Protein AF-A0A8H8N2T1-F1 (afdb_monomer_lite)

Radius of gyration: 21.22 Å; chains: 1; bounding box: 51×56×61 Å

Secondary structure (DSSP, 8-state):
---EEEEEEEEEEEEEEP-GGG--SSSEEEEEEEEEEETTS-EEEEEE--TTHHHHHHH-----TT-SSEEEEEEEEE--SSS---S-EEEEEEEESSGGGHHHHHHHHHHT-STTS-----STTS-HHHHHHHHTT--TT-EEEESS-B---SSS-----B--S--S-----SSSS---------

pLDDT: mean 72.85, std 22.12, range [26.31, 95.06]

Structure (mmCIF, N/CA/C/O backbone):
data_AF-A0A8H8N2T1-F1
#
_entry.id   AF-A0A8H8N2T1-F1
#
loop_
_atom_site.group_PDB
_atom_site.id
_atom_site.type_symbol
_atom_site.label_atom_id
_atom_site.label_alt_id
_atom_site.label_comp_id
_atom_site.label_asym_id
_atom_site.label_entity_id
_atom_site.label_seq_id
_atom_site.pdbx_PDB_ins_code
_atom_site.Cartn_x
_atom_site.Cartn_y
_atom_site.Cartn_z
_atom_site.occupancy
_atom_site.B_iso_or_equiv
_atom_site.auth_seq_id
_atom_site.auth_comp_id
_atom_site.auth_asym_id
_atom_site.auth_atom_id
_atom_site.pdbx_PDB_model_num
ATOM 1 N N . MET A 1 1 ? -28.217 -9.624 11.161 1.00 46.12 1 MET A N 1
ATOM 2 C CA . MET A 1 1 ? -26.771 -9.725 10.877 1.00 46.12 1 MET A CA 1
ATOM 3 C C . MET A 1 1 ? -26.239 -8.312 10.942 1.00 46.12 1 MET A C 1
ATOM 5 O O . MET A 1 1 ? -26.515 -7.543 10.029 1.00 46.12 1 MET A O 1
ATOM 9 N N . ASP A 1 2 ? -25.583 -7.947 12.038 1.00 61.84 2 ASP A N 1
ATOM 10 C CA . ASP A 1 2 ? -25.127 -6.572 12.244 1.00 61.84 2 ASP A CA 1
ATOM 11 C C . ASP A 1 2 ? -23.800 -6.375 11.512 1.00 61.84 2 ASP A C 1
ATOM 13 O O . ASP A 1 2 ? -22.738 -6.800 11.963 1.00 61.84 2 ASP A O 1
ATOM 17 N N . VAL A 1 3 ? -23.882 -5.796 10.316 1.00 77.62 3 VAL A N 1
ATOM 18 C CA . VAL A 1 3 ? -22.712 -5.424 9.520 1.00 77.62 3 VAL A CA 1
ATOM 19 C C . VAL A 1 3 ? -22.176 -4.108 10.070 1.00 77.62 3 VAL A C 1
ATOM 21 O O . VAL A 1 3 ? -22.909 -3.122 10.157 1.00 77.62 3 VAL A O 1
ATOM 24 N N . LEU A 1 4 ? -20.892 -4.072 10.426 1.00 83.25 4 LEU A N 1
ATOM 25 C CA . LEU A 1 4 ? -20.254 -2.822 10.818 1.00 83.25 4 LEU A CA 1
ATOM 26 C C . LEU A 1 4 ? -20.015 -1.991 9.555 1.00 83.25 4 LEU A C 1
ATOM 28 O O . LEU A 1 4 ? -19.164 -2.339 8.739 1.00 83.25 4 LEU A O 1
ATOM 32 N N . GLN A 1 5 ? -20.758 -0.897 9.406 1.00 88.81 5 GLN A N 1
ATOM 33 C CA . GLN A 1 5 ? -20.586 0.039 8.297 1.00 88.81 5 GLN A CA 1
ATOM 34 C C . GLN A 1 5 ? -19.800 1.256 8.762 1.00 88.81 5 GLN A C 1
ATOM 36 O O . GLN A 1 5 ? -20.189 1.922 9.724 1.00 88.81 5 GLN A O 1
ATOM 41 N N . LEU A 1 6 ? -18.713 1.569 8.064 1.00 91.06 6 LEU A N 1
ATOM 42 C CA . LEU A 1 6 ? -17.860 2.711 8.362 1.00 91.06 6 LEU A CA 1
ATOM 43 C C . LEU A 1 6 ? -17.786 3.651 7.164 1.00 91.06 6 LEU A C 1
ATOM 45 O O . LEU A 1 6 ? -17.352 3.264 6.081 1.00 91.06 6 LEU A O 1
ATOM 49 N N . ARG A 1 7 ? -18.152 4.914 7.365 1.00 93.44 7 ARG A N 1
ATOM 50 C CA . ARG A 1 7 ? -17.968 5.959 6.361 1.00 93.44 7 ARG A CA 1
ATOM 51 C C . ARG A 1 7 ? -16.527 6.448 6.371 1.00 93.44 7 ARG A C 1
ATOM 53 O O . ARG A 1 7 ? -16.046 6.925 7.397 1.00 93.44 7 ARG A O 1
ATOM 60 N N . ILE A 1 8 ? -15.855 6.375 5.229 1.00 92.44 8 ILE A N 1
ATOM 61 C CA . ILE A 1 8 ? -14.445 6.744 5.089 1.00 92.44 8 ILE A CA 1
ATOM 62 C C . ILE A 1 8 ? -14.291 8.266 5.176 1.00 92.44 8 ILE A C 1
ATOM 64 O O . ILE A 1 8 ? -14.689 8.986 4.263 1.00 92.44 8 ILE A O 1
ATOM 68 N N . THR A 1 9 ? -13.654 8.756 6.238 1.00 92.19 9 THR A N 1
ATOM 69 C CA . THR A 1 9 ? -13.279 10.174 6.377 1.00 92.19 9 THR A CA 1
ATOM 70 C C . THR A 1 9 ? -11.813 10.388 6.027 1.00 92.19 9 THR A C 1
ATOM 72 O O . THR A 1 9 ? -11.469 11.346 5.339 1.00 92.19 9 THR A O 1
ATOM 75 N N . ASN A 1 10 ? -10.939 9.502 6.504 1.00 92.69 10 ASN A N 1
ATOM 76 C CA . ASN A 1 10 ? -9.507 9.577 6.248 1.00 92.69 10 ASN A CA 1
ATOM 77 C C . ASN A 1 10 ? -8.904 8.171 6.184 1.00 92.69 10 ASN A C 1
ATOM 79 O O . ASN A 1 10 ? -9.337 7.275 6.909 1.00 92.69 10 ASN A O 1
ATOM 83 N N . ILE A 1 11 ? -7.891 7.990 5.343 1.00 92.19 11 ILE A N 1
ATOM 84 C CA . ILE A 1 11 ? -7.118 6.753 5.250 1.00 92.19 11 ILE A CA 1
ATOM 85 C C . ILE A 1 11 ? -5.651 7.116 5.391 1.00 92.19 11 ILE A C 1
ATOM 87 O O . ILE A 1 11 ? -5.145 7.984 4.682 1.00 92.19 11 ILE A O 1
ATOM 91 N N . ASP A 1 12 ? -4.955 6.407 6.265 1.00 92.50 12 ASP A N 1
ATOM 92 C CA . ASP A 1 12 ? -3.506 6.456 6.315 1.00 92.50 12 ASP A CA 1
ATOM 93 C C . ASP A 1 12 ? -2.914 5.045 6.372 1.00 92.50 12 ASP A C 1
ATOM 95 O O . ASP A 1 12 ? -3.615 4.030 6.409 1.00 92.50 12 ASP A O 1
ATOM 99 N N . TRP A 1 13 ? -1.590 4.972 6.329 1.00 90.50 13 TRP A N 1
ATOM 100 C CA . TRP A 1 13 ? -0.874 3.728 6.546 1.00 90.50 13 TRP A CA 1
ATOM 101 C C . TRP A 1 13 ? 0.288 3.972 7.498 1.00 90.50 13 TRP A C 1
ATOM 103 O O . TRP A 1 13 ? 0.887 5.048 7.526 1.00 90.50 13 TRP A O 1
ATOM 113 N N . SER A 1 14 ? 0.623 2.955 8.285 1.00 89.62 14 SER A N 1
ATOM 114 C CA . SER A 1 14 ? 1.772 2.998 9.184 1.00 89.62 14 SER A CA 1
ATOM 115 C C . SER A 1 14 ? 2.519 1.672 9.168 1.00 89.62 14 SER A C 1
ATOM 117 O O . SER A 1 14 ? 1.932 0.608 8.976 1.00 89.62 14 SER A O 1
ATOM 119 N N . LEU A 1 15 ? 3.839 1.733 9.344 1.00 85.50 15 LEU A N 1
ATOM 120 C CA . LEU A 1 15 ? 4.685 0.546 9.390 1.00 85.50 15 LEU A CA 1
ATOM 121 C C . LEU A 1 15 ? 4.789 0.037 10.835 1.00 85.50 15 LEU A C 1
ATOM 123 O O . LEU A 1 15 ? 5.601 0.536 11.622 1.00 85.50 15 LEU A O 1
ATOM 127 N N . VAL A 1 16 ? 3.983 -0.966 11.178 1.00 85.94 16 VAL A N 1
ATOM 128 C CA . VAL A 1 16 ? 3.860 -1.519 12.539 1.00 85.94 16 VAL A CA 1
ATOM 129 C C . VAL A 1 16 ? 4.626 -2.841 12.645 1.00 85.94 16 VAL A C 1
ATOM 131 O O . VAL A 1 16 ? 4.924 -3.478 11.635 1.00 85.94 16 VAL A O 1
ATOM 134 N N . ARG A 1 17 ? 5.004 -3.250 13.862 1.00 81.81 17 ARG A N 1
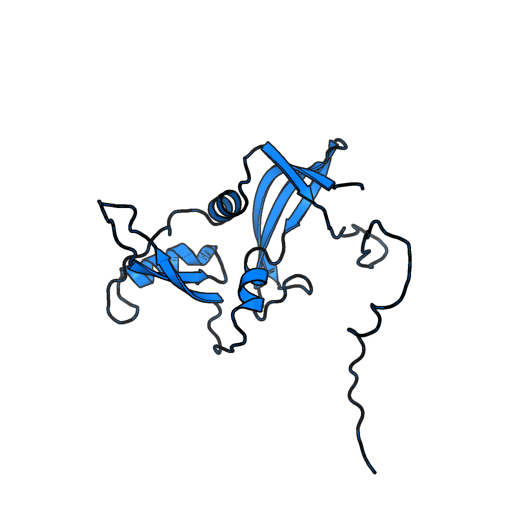ATOM 135 C CA . ARG A 1 17 ? 5.550 -4.592 14.108 1.00 81.81 17 ARG A CA 1
ATOM 136 C C . ARG A 1 17 ? 4.492 -5.640 13.754 1.00 81.81 17 ARG A C 1
ATOM 138 O O . ARG A 1 17 ? 3.336 -5.469 14.125 1.00 81.81 17 ARG A O 1
ATOM 145 N N . ALA A 1 18 ? 4.900 -6.705 13.071 1.00 76.62 18 ALA A N 1
ATOM 146 C CA . ALA A 1 18 ? 3.984 -7.777 12.699 1.00 76.62 18 ALA A CA 1
ATOM 147 C C . ALA A 1 18 ? 3.359 -8.418 13.945 1.00 76.62 18 ALA A C 1
ATOM 149 O O . ALA A 1 18 ? 4.079 -8.894 14.829 1.00 76.62 18 ALA A O 1
ATOM 150 N N . GLY A 1 19 ? 2.029 -8.391 14.015 1.00 74.56 19 GLY A N 1
ATOM 151 C CA . GLY A 1 19 ? 1.255 -9.048 15.062 1.00 74.56 19 GLY A CA 1
ATOM 152 C C . GLY A 1 19 ? 0.783 -10.448 14.653 1.00 74.56 19 GLY A C 1
ATOM 153 O O . GLY A 1 19 ? 1.001 -10.874 13.515 1.00 74.56 19 GLY A O 1
ATOM 154 N N . PRO A 1 20 ? 0.064 -11.155 15.545 1.00 75.19 20 PRO A N 1
ATOM 155 C CA . PRO A 1 20 ? -0.555 -12.449 15.231 1.00 75.19 20 PRO A CA 1
ATOM 156 C C . PRO A 1 20 ? -1.480 -12.381 14.007 1.00 75.19 20 PRO A C 1
ATOM 158 O O . PRO A 1 20 ? -1.563 -13.321 13.222 1.00 75.19 20 PRO A O 1
ATOM 161 N N . LEU A 1 21 ? -2.124 -11.227 13.809 1.00 74.44 21 LEU A N 1
ATOM 162 C CA . LEU A 1 21 ? -3.004 -10.967 12.678 1.00 74.44 21 LEU A CA 1
ATOM 163 C C . LEU A 1 21 ? -2.261 -10.774 11.354 1.00 74.44 21 LEU A C 1
ATOM 165 O O . LEU A 1 21 ? -2.923 -10.776 10.332 1.00 74.44 21 LEU A O 1
ATOM 169 N N . ASP A 1 22 ? -0.935 -10.614 11.303 1.00 67.56 22 ASP A N 1
ATOM 170 C CA . ASP A 1 22 ? -0.240 -10.187 10.075 1.00 67.56 22 ASP A CA 1
ATOM 171 C C . ASP A 1 22 ? 0.339 -11.325 9.217 1.00 67.56 22 ASP A C 1
ATOM 173 O O . ASP A 1 22 ? 0.842 -11.047 8.124 1.00 67.56 22 ASP A O 1
ATOM 177 N N . ASN A 1 23 ? 0.242 -12.582 9.682 1.00 66.25 23 ASN A N 1
ATOM 178 C CA . ASN A 1 23 ? 0.724 -13.825 9.043 1.00 66.25 23 ASN A CA 1
ATOM 179 C C . ASN A 1 23 ? 1.928 -13.620 8.098 1.00 66.25 23 ASN A C 1
ATOM 181 O O . ASN A 1 23 ? 1.882 -13.891 6.896 1.00 66.25 23 ASN A O 1
ATOM 185 N N . THR A 1 24 ? 3.001 -13.045 8.636 1.00 64.88 24 THR A N 1
ATOM 186 C CA . THR A 1 24 ? 4.165 -12.588 7.875 1.00 64.88 24 THR A CA 1
ATOM 187 C C . THR A 1 24 ? 5.439 -12.922 8.633 1.00 64.88 24 THR A C 1
ATOM 189 O O . THR A 1 24 ? 5.503 -12.776 9.848 1.00 64.88 24 THR A O 1
ATOM 192 N N . ARG A 1 25 ? 6.483 -13.330 7.905 1.00 67.25 25 ARG A N 1
ATOM 193 C CA . ARG A 1 25 ? 7.825 -13.568 8.471 1.00 67.25 25 ARG A CA 1
ATOM 194 C C . ARG A 1 25 ? 8.629 -12.275 8.668 1.00 67.25 25 ARG A C 1
ATOM 196 O O . ARG A 1 25 ? 9.700 -12.292 9.259 1.00 67.25 25 ARG A O 1
ATOM 203 N N . PHE A 1 26 ? 8.126 -11.154 8.150 1.00 70.50 26 PHE A N 1
ATOM 204 C CA . PHE A 1 26 ? 8.757 -9.841 8.277 1.00 70.50 26 PHE A CA 1
ATOM 205 C C . PHE A 1 26 ? 8.515 -9.237 9.661 1.00 70.50 26 PHE A C 1
ATOM 207 O O . PHE A 1 26 ? 7.389 -9.247 10.146 1.00 70.50 26 PHE A O 1
ATOM 214 N N . ALA A 1 27 ? 9.549 -8.628 10.250 1.00 72.19 27 ALA A N 1
ATOM 215 C CA . ALA A 1 27 ? 9.457 -7.980 11.560 1.00 72.19 27 ALA A CA 1
ATOM 216 C C . ALA A 1 27 ? 8.481 -6.789 11.583 1.00 72.19 27 ALA A C 1
ATOM 218 O O . ALA A 1 27 ? 7.902 -6.483 12.625 1.00 72.19 27 ALA A O 1
ATOM 219 N N . ARG A 1 28 ? 8.296 -6.115 10.441 1.00 77.12 28 ARG A N 1
ATOM 220 C CA . ARG A 1 28 ? 7.357 -5.003 10.272 1.00 77.12 28 ARG A CA 1
ATOM 221 C C . ARG A 1 28 ? 6.497 -5.203 9.028 1.00 77.12 28 ARG A C 1
ATOM 223 O O . ARG A 1 28 ? 6.944 -5.805 8.049 1.00 77.12 28 ARG A O 1
ATOM 230 N N . CYS A 1 29 ? 5.279 -4.684 9.065 1.00 79.50 29 CYS A N 1
ATOM 231 C CA . CYS A 1 29 ? 4.336 -4.719 7.955 1.00 79.50 29 CYS A CA 1
ATOM 232 C C . CYS A 1 29 ? 3.522 -3.421 7.879 1.00 79.50 29 CYS A C 1
ATOM 234 O O . CYS A 1 29 ? 3.239 -2.806 8.913 1.00 79.50 29 CYS A O 1
ATOM 236 N N . PRO A 1 30 ? 3.174 -2.973 6.662 1.00 86.06 30 PRO A N 1
ATOM 237 C CA . PRO A 1 30 ? 2.298 -1.830 6.493 1.00 86.06 30 PRO A CA 1
ATOM 238 C C . PRO A 1 30 ? 0.883 -2.227 6.916 1.00 86.06 30 PRO A C 1
ATOM 240 O O . PRO A 1 30 ? 0.341 -3.222 6.435 1.00 86.06 30 PRO A O 1
ATOM 243 N N . VAL A 1 31 ? 0.303 -1.448 7.821 1.00 87.44 31 VAL A N 1
ATOM 244 C CA . VAL A 1 31 ? -1.090 -1.567 8.256 1.00 87.44 31 VAL A CA 1
ATOM 245 C C . VAL A 1 31 ? -1.822 -0.332 7.763 1.00 87.44 31 VAL A C 1
ATOM 247 O O . VAL A 1 31 ? -1.375 0.792 8.013 1.00 87.44 31 VAL A O 1
ATOM 250 N N . ILE A 1 32 ? -2.928 -0.545 7.053 1.00 90.75 32 ILE A N 1
ATOM 251 C CA . ILE A 1 32 ? -3.801 0.536 6.590 1.00 90.75 32 ILE A CA 1
ATOM 252 C C . ILE A 1 32 ? -4.773 0.854 7.717 1.00 90.75 32 ILE A C 1
ATOM 254 O O . ILE A 1 32 ? -5.369 -0.060 8.292 1.00 90.75 32 ILE A O 1
ATOM 258 N N . ARG A 1 33 ? -4.922 2.133 8.053 1.00 91.25 33 ARG A N 1
ATOM 259 C CA . ARG A 1 33 ? -5.887 2.587 9.050 1.00 91.25 33 ARG A CA 1
ATOM 260 C C . ARG A 1 33 ? -6.929 3.447 8.362 1.00 91.25 33 ARG A C 1
ATOM 262 O O . ARG A 1 33 ? -6.599 4.385 7.639 1.00 91.25 33 ARG A O 1
ATOM 269 N N . VAL A 1 34 ? -8.185 3.093 8.580 1.00 92.31 34 VAL A N 1
ATOM 270 C CA . VAL A 1 34 ? -9.339 3.809 8.048 1.00 92.31 34 VAL A CA 1
ATOM 271 C C . VAL A 1 34 ? -10.045 4.467 9.218 1.00 92.31 34 VAL A C 1
ATOM 273 O O . VAL A 1 34 ? -10.452 3.798 10.168 1.00 92.31 34 VAL A O 1
ATOM 276 N N . PHE A 1 35 ? -10.173 5.784 9.148 1.00 92.38 35 PHE A N 1
ATOM 277 C CA . PHE A 1 35 ? -10.863 6.598 10.134 1.00 92.38 35 PHE A CA 1
ATOM 278 C C . PHE A 1 35 ? -12.201 7.027 9.569 1.00 92.38 35 PHE A C 1
ATOM 280 O O . PHE A 1 35 ? -12.291 7.467 8.416 1.00 92.38 35 PHE A O 1
ATOM 287 N N . GLY A 1 36 ? -13.231 6.933 10.396 1.00 93.00 36 GLY A N 1
ATOM 288 C CA . GLY A 1 36 ? -14.582 7.167 9.934 1.00 93.00 36 GLY A CA 1
ATOM 289 C C . GLY A 1 36 ? -15.604 7.302 11.040 1.00 93.00 36 GLY A C 1
ATOM 290 O O . GLY A 1 36 ? -15.286 7.191 12.225 1.00 93.00 36 GLY A O 1
ATOM 291 N N . ALA A 1 37 ? -16.837 7.546 10.615 1.00 91.12 37 ALA A N 1
ATOM 292 C CA . ALA A 1 37 ? -18.015 7.427 11.459 1.00 91.12 37 ALA A CA 1
ATOM 293 C C . ALA A 1 37 ? -18.731 6.115 11.130 1.00 91.12 37 ALA A C 1
ATOM 295 O O . ALA A 1 37 ? -18.880 5.760 9.959 1.00 91.12 37 ALA A O 1
ATOM 296 N N . THR A 1 38 ? -19.162 5.409 12.163 1.00 90.44 38 THR A N 1
ATOM 297 C CA . THR A 1 38 ? -20.012 4.224 12.046 1.00 90.44 38 THR A CA 1
ATOM 298 C C . THR A 1 38 ? -21.418 4.648 11.609 1.00 90.44 38 THR A C 1
ATOM 300 O O . THR A 1 38 ? -21.778 5.820 11.746 1.00 90.44 38 THR A O 1
ATOM 303 N N . SER A 1 39 ? -22.245 3.727 11.113 1.00 86.12 39 SER A N 1
ATOM 304 C CA . SER A 1 39 ? -23.671 3.986 10.837 1.00 86.12 39 SER A CA 1
ATOM 305 C C . SER A 1 39 ? -24.438 4.545 12.047 1.00 86.12 39 SER A C 1
ATOM 307 O O . SER A 1 39 ? -25.380 5.312 11.871 1.00 86.12 39 SER A O 1
ATOM 309 N N . THR A 1 40 ? -23.994 4.236 13.269 1.00 85.56 40 THR A N 1
ATOM 310 C CA . THR A 1 40 ? -24.523 4.775 14.536 1.00 85.56 40 THR A CA 1
ATOM 311 C C . THR A 1 40 ? -24.081 6.211 14.840 1.00 85.56 40 THR A C 1
ATOM 313 O O . THR A 1 40 ? -24.597 6.827 15.767 1.00 85.56 40 THR A O 1
ATOM 316 N N . GLY A 1 41 ? -23.142 6.768 14.070 1.00 84.31 41 GLY A N 1
ATOM 317 C CA . GLY A 1 41 ? -22.560 8.098 14.283 1.00 84.31 41 GLY A CA 1
ATOM 318 C C . GLY A 1 41 ? -21.273 8.103 15.115 1.00 84.31 41 GLY A C 1
ATOM 319 O O . GLY A 1 41 ? -20.613 9.140 15.208 1.00 84.31 41 GLY A O 1
ATOM 320 N N . ASP A 1 42 ? -20.865 6.959 15.667 1.00 88.00 42 ASP A N 1
ATOM 321 C CA . ASP A 1 42 ? -19.668 6.860 16.503 1.00 88.00 42 ASP A CA 1
ATOM 322 C C . ASP A 1 42 ? -18.382 6.927 15.680 1.00 88.00 42 ASP A C 1
ATOM 324 O O . ASP A 1 42 ? -18.243 6.262 14.649 1.00 88.00 42 ASP A O 1
ATOM 328 N N . LYS A 1 43 ? -17.396 7.692 16.158 1.00 88.56 43 LYS A N 1
ATOM 329 C CA . LYS A 1 43 ? -16.070 7.735 15.530 1.00 88.56 43 LYS A CA 1
ATOM 330 C C . LYS A 1 43 ? -15.343 6.418 15.775 1.00 88.56 43 LYS A C 1
ATOM 332 O O . LYS A 1 43 ? -15.152 6.018 16.920 1.00 88.56 43 LYS A O 1
ATOM 337 N N . ALA A 1 44 ? -14.860 5.800 14.707 1.00 88.56 44 ALA A N 1
ATOM 338 C CA . ALA A 1 44 ? -14.117 4.552 14.766 1.00 88.56 44 ALA A CA 1
ATOM 339 C C . ALA A 1 44 ? -12.840 4.618 13.917 1.00 88.56 44 ALA A C 1
ATOM 341 O O . ALA A 1 44 ? -12.747 5.338 12.918 1.00 88.56 44 ALA A O 1
ATOM 342 N N . CYS A 1 45 ? -11.838 3.851 14.344 1.00 89.06 45 CYS A N 1
ATOM 343 C CA . CYS A 1 45 ? -10.603 3.616 13.610 1.00 89.06 45 CYS A CA 1
ATOM 344 C C . CYS A 1 45 ? -10.460 2.113 13.383 1.00 89.06 45 CYS A C 1
ATOM 346 O O . CYS A 1 45 ? -10.410 1.339 14.342 1.00 89.06 45 CYS A O 1
ATOM 348 N N . VAL A 1 46 ? -10.381 1.706 12.119 1.00 89.69 46 VAL A N 1
ATOM 349 C CA . VAL A 1 46 ? -10.231 0.303 11.734 1.00 89.69 46 VAL A CA 1
ATOM 350 C C . VAL A 1 46 ? -8.831 0.080 11.194 1.00 89.69 46 VAL A C 1
ATOM 352 O O . VAL A 1 46 ? -8.388 0.758 10.270 1.00 89.69 46 VAL A O 1
ATOM 355 N N . HIS A 1 47 ? -8.133 -0.898 11.766 1.00 88.94 47 HIS A N 1
ATOM 356 C CA . HIS A 1 47 ? -6.835 -1.347 11.278 1.00 88.94 47 HIS A CA 1
ATOM 357 C C . HIS A 1 47 ? -7.024 -2.555 10.366 1.00 88.94 47 HIS A C 1
ATOM 359 O O . HIS A 1 47 ? -7.420 -3.630 10.821 1.00 88.94 47 HIS A O 1
ATOM 365 N N . ILE A 1 48 ? -6.705 -2.385 9.088 1.00 86.50 48 ILE A N 1
ATOM 366 C CA . ILE A 1 48 ? -6.773 -3.445 8.092 1.00 86.50 48 ILE A CA 1
ATOM 367 C C . ILE A 1 48 ? -5.392 -4.094 7.990 1.00 86.50 48 ILE A C 1
ATOM 369 O O . ILE A 1 48 ? -4.417 -3.496 7.523 1.00 86.50 48 ILE A O 1
ATOM 373 N N . HIS A 1 49 ? -5.327 -5.332 8.469 1.00 82.31 49 HIS A N 1
ATOM 374 C CA . HIS A 1 49 ? -4.146 -6.188 8.439 1.00 82.31 49 HIS A CA 1
ATOM 375 C C . HIS A 1 49 ? -4.165 -7.101 7.205 1.00 82.31 49 HIS A C 1
ATOM 377 O O . HIS A 1 49 ? -5.212 -7.348 6.612 1.00 82.31 49 HIS A O 1
ATOM 383 N N . GLN A 1 50 ? -2.999 -7.627 6.823 1.00 68.25 50 GLN A N 1
ATOM 384 C CA . GLN A 1 50 ? -2.831 -8.588 5.718 1.00 68.25 50 GLN A CA 1
ATOM 385 C C . GLN A 1 50 ? -3.338 -8.168 4.326 1.00 68.25 50 GLN A C 1
ATOM 387 O O . GLN A 1 50 ? -3.404 -9.038 3.454 1.00 68.25 50 GLN A O 1
ATOM 392 N N . THR A 1 51 ? -3.636 -6.889 4.074 1.00 60.94 51 THR A N 1
ATOM 393 C CA . THR A 1 51 ? -4.176 -6.401 2.783 1.00 60.94 51 THR A CA 1
ATOM 394 C C . THR A 1 51 ? -3.404 -6.917 1.570 1.00 60.94 51 THR A C 1
ATOM 396 O O . THR A 1 51 ? -3.997 -7.232 0.547 1.00 60.94 51 THR A O 1
ATOM 399 N N . LEU A 1 52 ? -2.091 -7.107 1.719 1.00 54.06 52 LEU A N 1
ATOM 400 C CA . LEU A 1 52 ? -1.221 -7.695 0.703 1.00 54.06 52 LEU A CA 1
ATOM 401 C C . LEU A 1 52 ? -0.784 -9.141 1.012 1.00 54.06 52 LEU A C 1
ATOM 403 O O . LEU A 1 52 ? -0.478 -9.915 0.108 1.00 54.06 52 LEU A O 1
ATOM 407 N N . ASN A 1 53 ? -0.729 -9.528 2.290 1.00 50.09 53 ASN A N 1
ATOM 408 C CA . ASN A 1 53 ? -0.102 -10.783 2.721 1.00 50.09 53 ASN A CA 1
ATOM 409 C C . ASN A 1 53 ? -0.973 -12.012 2.462 1.00 50.09 53 ASN A C 1
ATOM 411 O O . ASN A 1 53 ? -0.420 -13.080 2.203 1.00 50.09 53 ASN A O 1
ATOM 415 N N . ARG A 1 54 ? -2.308 -11.887 2.500 1.00 44.78 54 ARG A N 1
ATOM 416 C CA . ARG A 1 54 ? -3.209 -13.048 2.381 1.00 44.78 54 ARG A CA 1
ATOM 417 C C . ARG A 1 54 ? -3.145 -13.705 0.997 1.00 44.78 54 ARG A C 1
ATOM 419 O O . ARG A 1 54 ? -3.080 -14.927 0.913 1.00 44.78 54 ARG A O 1
ATOM 426 N N . ALA A 1 55 ? -3.061 -12.909 -0.072 1.00 42.88 55 ALA A N 1
ATOM 427 C CA . ALA A 1 55 ? -2.871 -13.411 -1.438 1.00 42.88 55 ALA A CA 1
ATOM 428 C C . ALA A 1 55 ? -1.476 -14.042 -1.650 1.00 42.88 55 ALA A C 1
ATOM 430 O O . ALA A 1 55 ? -1.316 -14.998 -2.405 1.00 42.88 55 ALA A O 1
ATOM 431 N N . ILE A 1 56 ? -0.462 -13.540 -0.940 1.00 50.12 56 ILE A N 1
ATOM 432 C CA . ILE A 1 56 ? 0.942 -13.956 -1.076 1.00 50.12 56 ILE A CA 1
ATOM 433 C C . ILE A 1 56 ? 1.240 -15.229 -0.269 1.00 50.12 56 ILE A C 1
ATOM 435 O O . ILE A 1 56 ? 1.967 -16.097 -0.749 1.00 50.12 56 ILE A O 1
ATOM 439 N N . ALA A 1 57 ? 0.658 -15.376 0.927 1.00 47.31 57 ALA A N 1
ATOM 440 C CA . ALA A 1 57 ? 0.856 -16.534 1.804 1.00 47.31 57 ALA A CA 1
ATOM 441 C C . ALA A 1 57 ? 0.393 -17.849 1.155 1.00 47.31 57 ALA A C 1
ATOM 443 O O . ALA A 1 57 ? 1.016 -18.890 1.355 1.00 47.31 57 ALA A O 1
ATOM 444 N N . ILE A 1 58 ? -0.656 -17.786 0.329 1.00 49.22 58 ILE A N 1
ATOM 445 C CA . ILE A 1 58 ? -1.140 -18.922 -0.466 1.00 49.22 58 ILE A CA 1
ATOM 446 C C . ILE A 1 58 ? -0.168 -19.234 -1.618 1.00 49.22 58 ILE A C 1
ATOM 448 O O . ILE A 1 58 ? 0.051 -20.397 -1.949 1.00 49.22 58 ILE A O 1
ATOM 452 N N . SER A 1 59 ? 0.460 -18.210 -2.204 1.00 42.81 59 SER A N 1
ATOM 453 C CA . SER A 1 59 ? 1.260 -18.338 -3.427 1.00 42.81 59 SER A CA 1
ATOM 454 C C . SER A 1 59 ? 2.719 -18.771 -3.214 1.00 42.81 59 SER A C 1
ATOM 456 O O . SER A 1 59 ? 3.334 -19.259 -4.161 1.00 42.81 59 SER A O 1
ATOM 458 N N . LEU A 1 60 ? 3.320 -18.562 -2.038 1.00 55.72 60 LEU A N 1
ATOM 459 C CA . LEU A 1 60 ? 4.786 -18.554 -1.895 1.00 55.72 60 LEU A CA 1
ATOM 460 C C . LEU A 1 60 ? 5.302 -19.433 -0.748 1.00 55.72 60 LEU A C 1
ATOM 462 O O . LEU A 1 60 ? 5.968 -18.940 0.153 1.00 55.72 60 LEU A O 1
ATOM 466 N N . LYS A 1 61 ? 5.098 -20.755 -0.789 1.00 52.16 61 LYS A N 1
ATOM 467 C CA . LYS A 1 61 ? 5.812 -21.715 0.091 1.00 52.16 61 LYS A CA 1
ATOM 468 C C . LYS A 1 61 ? 7.354 -21.694 -0.133 1.00 52.16 61 LYS A C 1
ATOM 470 O O . LYS A 1 61 ? 7.922 -22.688 -0.572 1.00 52.16 61 LYS A O 1
ATOM 475 N N . ARG A 1 62 ? 8.057 -20.574 0.108 1.00 51.12 62 ARG A N 1
ATOM 476 C CA . ARG A 1 62 ? 9.502 -20.372 -0.135 1.00 51.12 62 ARG A CA 1
ATOM 477 C C . ARG A 1 62 ? 10.185 -19.513 0.942 1.00 51.12 62 ARG A C 1
ATOM 479 O O . ARG A 1 62 ? 9.585 -18.594 1.487 1.00 51.12 62 ARG A O 1
ATOM 486 N N . ASN A 1 63 ? 11.476 -19.785 1.164 1.00 44.94 63 ASN A N 1
ATOM 487 C CA . ASN A 1 63 ? 12.423 -18.961 1.929 1.00 44.94 63 ASN A CA 1
ATOM 488 C C . ASN A 1 63 ? 13.395 -18.233 0.971 1.00 44.94 63 ASN A C 1
ATOM 490 O O . ASN A 1 63 ? 14.104 -18.921 0.236 1.00 44.94 63 ASN A O 1
ATOM 494 N N . PRO A 1 64 ? 13.504 -16.891 1.011 1.00 47.72 64 PRO A N 1
ATOM 495 C CA . PRO A 1 64 ? 14.624 -16.146 0.437 1.00 47.72 64 PRO A CA 1
ATOM 496 C C . PRO A 1 64 ? 15.361 -15.405 1.568 1.00 47.72 64 PRO A C 1
ATOM 498 O O . PRO A 1 64 ? 14.843 -14.439 2.121 1.00 47.72 64 PRO A O 1
ATOM 501 N N . LEU A 1 65 ? 16.528 -15.884 1.993 1.00 46.22 65 LEU A N 1
ATOM 502 C CA . LEU A 1 65 ? 17.208 -15.355 3.181 1.00 46.22 65 LEU A CA 1
ATOM 503 C C . LEU A 1 65 ? 17.524 -13.845 3.036 1.00 46.22 65 LEU A C 1
ATOM 505 O O . LEU A 1 65 ? 18.289 -13.440 2.167 1.00 46.22 65 LEU A O 1
ATOM 509 N N . GLU A 1 66 ? 16.926 -13.041 3.926 1.00 50.72 66 GLU A N 1
ATOM 510 C CA . GLU A 1 66 ? 17.284 -11.657 4.300 1.00 50.72 66 GLU A CA 1
ATOM 511 C C . GLU A 1 66 ? 16.973 -10.487 3.333 1.00 50.72 66 GLU A C 1
ATOM 513 O O . GLU A 1 66 ? 17.482 -9.382 3.535 1.00 50.72 66 GLU A O 1
ATOM 518 N N . SER A 1 67 ? 16.068 -10.600 2.349 1.00 53.06 67 SER A N 1
ATOM 519 C CA . SER A 1 67 ? 15.584 -9.383 1.660 1.00 53.06 67 SER A CA 1
ATOM 520 C C . SER A 1 67 ? 14.530 -8.645 2.497 1.00 53.06 67 SER A C 1
ATOM 522 O O . SER A 1 67 ? 13.330 -8.773 2.268 1.00 53.06 67 SER A O 1
ATOM 524 N N . LYS A 1 68 ? 14.962 -7.819 3.459 1.00 62.69 68 LYS A N 1
ATOM 525 C CA . LYS A 1 68 ? 14.066 -7.011 4.323 1.00 62.69 68 LYS A CA 1
ATOM 526 C C . LYS A 1 68 ? 13.159 -6.041 3.550 1.00 62.69 68 LYS A C 1
ATOM 528 O O . LYS A 1 68 ? 12.156 -5.588 4.091 1.00 62.69 68 LYS A O 1
ATOM 533 N N . PHE A 1 69 ? 13.508 -5.728 2.301 1.00 71.12 69 PHE A N 1
ATOM 534 C CA . PHE A 1 69 ? 12.869 -4.676 1.507 1.00 71.12 69 PHE A CA 1
ATOM 535 C C . PHE A 1 69 ? 11.908 -5.185 0.432 1.00 71.12 69 PHE A C 1
ATOM 537 O O . PHE A 1 69 ? 10.944 -4.491 0.116 1.00 71.12 69 PHE A O 1
ATOM 544 N N . VAL A 1 70 ? 12.134 -6.384 -0.112 1.00 77.12 70 VAL A N 1
ATOM 545 C CA . VAL A 1 70 ? 11.290 -6.982 -1.158 1.00 77.12 70 VAL A CA 1
ATOM 546 C C . VAL A 1 70 ? 10.528 -8.151 -0.548 1.00 77.12 70 VAL A C 1
ATOM 548 O O . VAL A 1 70 ? 11.128 -9.079 -0.013 1.00 77.12 70 VAL A O 1
ATOM 551 N N . ARG A 1 71 ? 9.198 -8.094 -0.619 1.00 75.38 71 ARG A N 1
ATOM 552 C CA . ARG A 1 71 ? 8.297 -9.132 -0.111 1.00 75.38 71 ARG A CA 1
ATOM 553 C C . ARG A 1 71 ? 8.153 -10.288 -1.093 1.00 75.38 71 ARG A C 1
ATOM 555 O O . ARG A 1 71 ? 8.160 -11.439 -0.673 1.00 75.38 71 ARG A O 1
ATOM 562 N N . ALA A 1 72 ? 7.990 -9.981 -2.378 1.00 75.56 72 ALA A N 1
ATOM 563 C CA . ALA A 1 72 ? 7.827 -10.979 -3.429 1.00 75.56 72 ALA A CA 1
ATOM 564 C C . ALA A 1 72 ? 8.109 -10.382 -4.812 1.00 75.56 72 ALA A C 1
ATOM 566 O O . ALA A 1 72 ? 7.992 -9.175 -5.014 1.00 75.56 72 ALA A O 1
ATOM 567 N N . VAL A 1 73 ? 8.417 -11.251 -5.772 1.00 83.88 73 VAL A N 1
ATOM 568 C CA . VAL A 1 73 ? 8.447 -10.923 -7.200 1.00 83.88 73 VAL A CA 1
ATOM 569 C C . VAL A 1 73 ? 7.573 -11.940 -7.919 1.00 83.88 73 VAL A C 1
ATOM 571 O O . VAL A 1 73 ? 7.774 -13.144 -7.757 1.00 83.88 73 VAL A O 1
ATOM 574 N N . ILE A 1 74 ? 6.582 -11.459 -8.668 1.00 85.06 74 ILE A N 1
ATOM 575 C CA . ILE A 1 74 ? 5.582 -12.294 -9.343 1.00 85.06 74 ILE A CA 1
ATOM 576 C C . ILE A 1 74 ? 5.616 -11.984 -10.838 1.00 85.06 74 ILE A C 1
ATOM 578 O O . ILE A 1 74 ? 5.595 -10.819 -11.229 1.00 85.06 74 ILE A O 1
ATOM 582 N N . LEU A 1 75 ? 5.651 -13.020 -11.675 1.00 89.56 75 LEU A N 1
ATOM 583 C CA . LEU A 1 75 ? 5.508 -12.873 -13.121 1.00 89.56 75 LEU A CA 1
ATOM 584 C C . LEU A 1 75 ? 4.027 -12.674 -13.466 1.00 89.56 75 LEU A C 1
ATOM 586 O O . LEU A 1 75 ? 3.190 -13.498 -13.098 1.00 89.56 75 LEU A O 1
ATOM 590 N N . VAL A 1 76 ? 3.706 -11.588 -14.162 1.00 90.19 76 VAL A N 1
ATOM 591 C CA . VAL A 1 76 ? 2.339 -11.228 -14.562 1.00 90.19 76 VAL A CA 1
ATOM 592 C C . VAL A 1 76 ? 2.298 -10.897 -16.052 1.00 90.19 76 VAL A C 1
ATOM 594 O O . VAL A 1 76 ? 3.284 -10.441 -16.618 1.00 90.19 76 VAL A O 1
ATOM 597 N N . LYS A 1 77 ? 1.160 -11.124 -16.706 1.00 93.94 77 LYS A N 1
ATOM 598 C CA . LYS A 1 77 ? 0.920 -10.653 -18.079 1.00 93.94 77 LYS A CA 1
ATOM 599 C C . LYS A 1 77 ? 0.274 -9.268 -18.036 1.00 93.94 77 LYS A C 1
ATOM 601 O O . LYS A 1 77 ? -0.607 -9.042 -17.210 1.00 93.94 77 LYS A O 1
ATOM 606 N N . GLY A 1 78 ? 0.688 -8.366 -18.918 1.00 92.50 78 GLY A N 1
ATOM 607 C CA . GLY A 1 78 ? 0.152 -7.006 -19.004 1.00 92.50 78 GLY A CA 1
ATOM 608 C C . GLY A 1 78 ? 0.240 -6.443 -20.419 1.00 92.50 78 GLY A C 1
ATOM 609 O O . GLY A 1 78 ? 0.840 -7.057 -21.300 1.00 92.50 78 GLY A O 1
ATOM 610 N N . VAL A 1 79 ? -0.367 -5.281 -20.637 1.00 93.50 79 VAL A N 1
ATOM 611 C CA . VAL A 1 79 ? -0.260 -4.511 -21.883 1.00 93.50 79 VAL A CA 1
ATOM 612 C C . VAL A 1 79 ? 0.307 -3.143 -21.523 1.00 93.50 79 VAL A C 1
ATOM 614 O O . VAL A 1 79 ? -0.097 -2.550 -20.523 1.00 93.50 79 VAL A O 1
ATOM 617 N N . HIS A 1 80 ? 1.267 -2.649 -22.303 1.00 91.00 80 HIS A N 1
ATOM 618 C CA . HIS A 1 80 ? 1.819 -1.316 -22.083 1.00 91.00 80 HIS A CA 1
ATOM 619 C C . HIS A 1 80 ? 0.739 -0.255 -22.311 1.00 91.00 80 HIS A C 1
ATOM 621 O O . HIS A 1 80 ? 0.098 -0.233 -23.356 1.00 91.00 80 HIS A O 1
ATOM 627 N N . PHE A 1 81 ? 0.565 0.641 -21.337 1.00 88.81 81 PHE A N 1
ATOM 628 C CA . PHE A 1 81 ? -0.411 1.728 -21.429 1.00 88.81 81 PHE A CA 1
ATOM 629 C C . PHE A 1 81 ? 0.010 2.821 -22.423 1.00 88.81 81 PHE A C 1
ATOM 631 O O . PHE A 1 81 ? -0.810 3.349 -23.166 1.00 88.81 81 PHE A O 1
ATOM 638 N N . TYR A 1 82 ? 1.298 3.172 -22.442 1.00 89.06 82 TYR A N 1
ATOM 639 C CA . TYR A 1 82 ? 1.819 4.196 -23.343 1.00 89.06 82 TYR A CA 1
ATOM 640 C C . TYR A 1 82 ? 2.123 3.597 -24.717 1.00 89.06 82 TYR A C 1
ATOM 642 O O . TYR A 1 82 ? 3.039 2.788 -24.835 1.00 89.06 82 TYR A O 1
ATOM 650 N N . GLY A 1 83 ? 1.390 4.037 -25.744 1.00 91.56 83 GLY A N 1
ATOM 651 C CA . GLY A 1 83 ? 1.502 3.553 -27.126 1.00 91.56 83 GLY A CA 1
ATOM 652 C C . GLY A 1 83 ? 0.490 2.451 -27.463 1.00 91.56 83 GLY A C 1
ATOM 653 O O . GLY A 1 83 ? -0.106 1.846 -26.576 1.00 91.56 83 GLY A O 1
ATOM 654 N N . PHE A 1 84 ? 0.287 2.181 -28.754 1.00 93.62 84 PHE A N 1
ATOM 655 C CA . PHE A 1 84 ? -0.652 1.151 -29.207 1.00 93.62 84 PHE A CA 1
ATOM 656 C C . PHE A 1 84 ? -0.002 -0.239 -29.187 1.00 93.62 84 PHE A C 1
ATOM 658 O O . PHE A 1 84 ? 0.928 -0.503 -29.946 1.00 93.62 84 PHE A O 1
ATOM 665 N N . HIS A 1 85 ? -0.513 -1.130 -28.335 1.00 93.19 85 HIS A N 1
ATOM 666 C CA . HIS A 1 85 ? -0.033 -2.504 -28.180 1.00 93.19 85 HIS A CA 1
ATOM 667 C C . HIS A 1 85 ? -1.227 -3.465 -28.168 1.00 93.19 85 HIS A C 1
ATOM 669 O O . HIS A 1 85 ? -2.106 -3.345 -27.319 1.00 93.19 85 HIS A O 1
ATOM 675 N N . SER A 1 86 ? -1.265 -4.424 -29.096 1.00 92.19 86 SER A N 1
ATOM 676 C CA . SER A 1 86 ? -2.354 -5.412 -29.210 1.00 92.19 86 SER A CA 1
ATOM 677 C C . SER A 1 86 ? -2.047 -6.752 -28.533 1.00 92.19 86 SER A C 1
ATOM 679 O O . SER A 1 86 ? -2.949 -7.559 -28.321 1.00 92.19 86 SER A O 1
ATOM 681 N N . SER A 1 87 ? -0.784 -7.000 -28.179 1.00 93.94 87 SER A N 1
ATOM 682 C CA . SER A 1 87 ? -0.321 -8.255 -27.584 1.00 93.94 87 SER A CA 1
ATOM 683 C C . SER A 1 87 ? 0.060 -8.096 -26.115 1.00 93.94 87 SER A C 1
ATOM 685 O O . SER A 1 87 ? 0.624 -7.079 -25.710 1.00 93.94 87 SER A O 1
ATOM 687 N N . TYR A 1 88 ? -0.166 -9.148 -25.328 1.00 95.06 88 TYR A N 1
ATOM 688 C CA . TYR A 1 88 ? 0.331 -9.226 -23.957 1.00 95.06 88 TYR A CA 1
ATOM 689 C C . TYR A 1 88 ? 1.852 -9.382 -23.924 1.00 95.06 88 TYR A C 1
ATOM 691 O O . TYR A 1 88 ? 2.417 -10.197 -24.652 1.00 95.06 88 TYR A O 1
ATOM 699 N N . ALA A 1 89 ? 2.494 -8.656 -23.014 1.00 93.31 89 ALA A N 1
ATOM 700 C CA . ALA A 1 89 ? 3.900 -8.815 -22.673 1.00 93.31 89 ALA A CA 1
ATOM 701 C C . ALA A 1 89 ? 4.044 -9.326 -21.224 1.00 93.31 89 ALA A C 1
ATOM 703 O O . ALA A 1 89 ? 3.159 -9.094 -20.390 1.00 93.31 89 ALA A O 1
ATOM 704 N N . PRO A 1 90 ? 5.130 -10.048 -20.899 1.00 93.44 90 PRO A N 1
ATOM 705 C CA . PRO A 1 90 ? 5.438 -10.428 -19.526 1.00 93.44 90 PRO A CA 1
ATOM 706 C C . PRO A 1 90 ? 5.989 -9.235 -18.728 1.00 93.44 90 PRO A C 1
ATOM 708 O O . PRO A 1 90 ? 6.895 -8.536 -19.173 1.00 93.44 90 PRO A O 1
ATOM 711 N N . PHE A 1 91 ? 5.484 -9.043 -17.511 1.00 93.00 91 PHE A N 1
ATOM 712 C CA . PHE A 1 91 ? 5.916 -8.036 -16.541 1.00 93.00 91 PHE A CA 1
ATOM 713 C C . PHE A 1 91 ? 6.270 -8.693 -15.205 1.00 93.00 91 PHE A C 1
ATOM 715 O O . PHE A 1 91 ? 5.748 -9.748 -14.846 1.00 93.00 91 PHE A O 1
ATOM 722 N N . LEU A 1 92 ? 7.132 -8.040 -14.428 1.00 90.12 92 LEU A N 1
ATOM 723 C CA . LEU A 1 92 ? 7.466 -8.457 -13.067 1.00 90.12 92 LEU A CA 1
ATOM 724 C C . LEU A 1 92 ? 6.788 -7.523 -12.062 1.00 90.12 92 LEU A C 1
ATOM 726 O O . LEU A 1 92 ? 7.159 -6.356 -11.936 1.00 90.12 92 LEU A O 1
ATOM 730 N N . LYS A 1 93 ? 5.817 -8.047 -11.310 1.00 89.12 93 LYS A N 1
ATOM 731 C CA . LYS A 1 93 ? 5.213 -7.360 -10.165 1.00 89.12 93 LYS A CA 1
ATOM 732 C C . LYS A 1 93 ? 6.129 -7.530 -8.957 1.00 89.12 93 LYS A C 1
ATOM 734 O O . LYS A 1 93 ? 6.125 -8.572 -8.297 1.00 89.12 93 LYS A O 1
ATOM 739 N N . VAL A 1 94 ? 6.939 -6.509 -8.693 1.00 86.25 94 VAL A N 1
ATOM 740 C CA . VAL A 1 94 ? 7.814 -6.437 -7.518 1.00 86.25 94 VAL A CA 1
ATOM 741 C C . VAL A 1 94 ? 7.037 -5.831 -6.359 1.00 86.25 94 VAL A C 1
ATOM 743 O O . VAL A 1 94 ? 6.594 -4.687 -6.420 1.00 86.25 94 VAL A O 1
ATOM 746 N N . ILE A 1 95 ? 6.879 -6.603 -5.291 1.00 83.00 95 ILE A N 1
ATOM 747 C CA . ILE A 1 95 ? 6.143 -6.197 -4.102 1.00 83.00 95 ILE A CA 1
ATOM 748 C C . ILE A 1 95 ? 7.137 -5.803 -3.019 1.00 83.00 95 ILE A C 1
ATOM 750 O O . ILE A 1 95 ? 7.947 -6.621 -2.582 1.00 83.00 95 ILE A O 1
ATOM 754 N N . MET A 1 96 ? 7.052 -4.559 -2.558 1.00 81.75 96 MET A N 1
ATOM 755 C CA . MET A 1 96 ? 7.909 -4.038 -1.496 1.00 81.75 96 MET A CA 1
ATOM 756 C C . MET A 1 96 ? 7.337 -4.369 -0.114 1.00 81.75 96 MET A C 1
ATOM 758 O O . MET A 1 96 ? 6.124 -4.406 0.087 1.00 81.75 96 MET A O 1
ATOM 762 N N . ALA A 1 97 ? 8.219 -4.623 0.852 1.00 80.12 97 ALA A N 1
ATOM 763 C CA . ALA A 1 97 ? 7.835 -4.840 2.244 1.00 80.12 97 ALA A CA 1
ATOM 764 C C . ALA A 1 97 ? 7.443 -3.526 2.939 1.00 80.12 97 ALA A C 1
ATOM 766 O O . ALA A 1 97 ? 6.509 -3.523 3.736 1.00 80.12 97 ALA A O 1
ATOM 767 N N . ASP A 1 98 ? 8.132 -2.432 2.608 1.00 82.31 98 ASP A N 1
ATOM 768 C CA . ASP A 1 98 ? 7.829 -1.072 3.054 1.00 82.3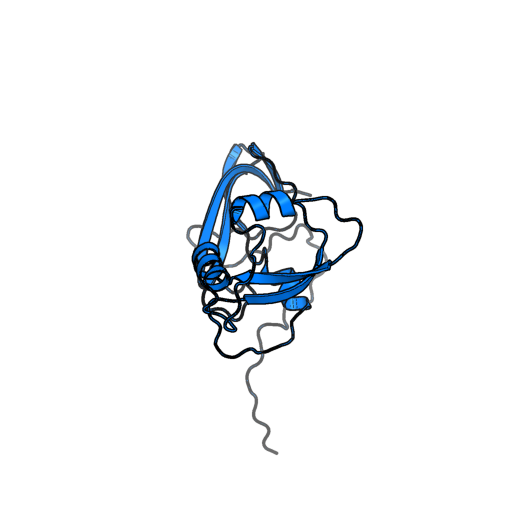1 98 ASP A CA 1
ATOM 769 C C . ASP A 1 98 ? 7.425 -0.209 1.842 1.00 82.31 98 ASP A C 1
ATOM 771 O O . ASP A 1 98 ? 8.247 -0.022 0.933 1.00 82.31 98 ASP A O 1
ATOM 775 N N . PRO A 1 99 ? 6.191 0.331 1.795 1.00 84.75 99 PRO A N 1
ATOM 776 C CA . PRO A 1 99 ? 5.758 1.191 0.698 1.00 84.75 99 PRO A CA 1
ATOM 777 C C . PRO A 1 99 ? 6.555 2.505 0.616 1.00 84.75 99 PRO A C 1
ATOM 779 O O . PRO A 1 99 ? 6.696 3.057 -0.477 1.00 84.75 99 PRO A O 1
ATOM 782 N N . GLY A 1 100 ? 7.165 2.975 1.713 1.00 83.44 100 GLY A N 1
ATOM 783 C CA . GLY A 1 100 ? 8.040 4.155 1.700 1.00 83.44 100 GLY A CA 1
ATOM 784 C C . GLY A 1 100 ? 9.313 3.973 0.861 1.00 83.44 100 GLY A C 1
ATOM 785 O O . GLY A 1 100 ? 9.914 4.945 0.399 1.00 83.44 100 GLY A O 1
ATOM 786 N N . MET A 1 101 ? 9.716 2.727 0.603 1.00 84.56 101 MET A N 1
ATOM 787 C CA . MET A 1 101 ? 10.931 2.410 -0.150 1.00 84.56 101 MET A CA 1
ATOM 788 C C . MET A 1 101 ? 10.707 2.229 -1.654 1.00 84.56 101 MET A C 1
ATOM 790 O O . MET A 1 101 ? 11.687 2.119 -2.395 1.00 84.56 101 MET A O 1
ATOM 794 N N . VAL A 1 102 ? 9.455 2.250 -2.124 1.00 87.69 102 VAL A N 1
ATOM 795 C CA . VAL A 1 102 ? 9.101 2.041 -3.540 1.00 87.69 102 VAL A CA 1
ATOM 796 C C . VAL A 1 102 ? 9.802 3.055 -4.450 1.00 87.69 102 VAL A C 1
ATOM 798 O O . VAL A 1 102 ? 10.400 2.663 -5.450 1.00 87.69 102 VAL A O 1
ATOM 801 N N . GLN A 1 103 ? 9.824 4.341 -4.077 1.00 88.56 103 GLN A N 1
ATOM 802 C CA . GLN A 1 103 ? 10.486 5.377 -4.888 1.00 88.56 103 GLN A CA 1
ATOM 803 C C . GLN A 1 103 ? 11.999 5.175 -4.975 1.00 88.56 103 GLN A C 1
ATOM 805 O O . GLN A 1 103 ? 12.593 5.329 -6.040 1.00 88.56 103 GLN A O 1
ATOM 810 N N . ARG A 1 104 ? 12.637 4.788 -3.864 1.00 87.38 104 ARG A N 1
ATOM 811 C CA . ARG A 1 104 ? 14.083 4.529 -3.842 1.00 87.38 104 ARG A CA 1
ATOM 812 C C . ARG A 1 104 ? 14.429 3.318 -4.702 1.00 87.38 104 ARG A C 1
ATOM 814 O O . ARG A 1 104 ? 15.357 3.391 -5.502 1.00 87.38 104 ARG A O 1
ATOM 821 N N . ALA A 1 105 ? 13.656 2.240 -4.579 1.00 87.06 105 ALA A N 1
ATOM 822 C CA . ALA A 1 105 ? 13.814 1.052 -5.411 1.00 87.06 105 ALA A CA 1
ATOM 823 C C . ALA A 1 105 ? 13.638 1.386 -6.901 1.00 87.06 105 ALA A C 1
ATOM 825 O O . ALA A 1 105 ? 14.456 0.971 -7.719 1.00 87.06 105 ALA A O 1
ATOM 826 N N . ALA A 1 106 ? 12.642 2.206 -7.248 1.00 90.19 106 ALA A N 1
ATOM 827 C CA . ALA A 1 106 ? 12.436 2.664 -8.615 1.00 90.19 106 ALA A CA 1
ATOM 828 C C . ALA A 1 106 ? 13.645 3.436 -9.168 1.00 90.19 106 ALA A C 1
ATOM 830 O O . ALA A 1 106 ? 14.090 3.157 -10.279 1.00 90.19 106 ALA A O 1
ATOM 831 N N . THR A 1 107 ? 14.216 4.363 -8.395 1.00 88.12 107 THR A N 1
ATOM 832 C CA . THR A 1 107 ? 15.420 5.109 -8.801 1.00 88.12 107 THR A CA 1
ATOM 833 C C . THR A 1 107 ? 16.617 4.185 -9.028 1.00 88.12 107 THR A C 1
ATOM 835 O O . THR A 1 107 ? 17.323 4.339 -10.022 1.00 88.12 107 THR A O 1
ATOM 838 N N . VAL A 1 108 ? 16.822 3.200 -8.150 1.00 88.00 108 VAL A N 1
ATOM 839 C CA . VAL A 1 108 ? 17.923 2.223 -8.243 1.00 88.00 108 VAL A CA 1
ATOM 840 C C . VAL A 1 108 ? 17.765 1.281 -9.447 1.00 88.00 108 VAL A C 1
ATOM 842 O O . VAL A 1 108 ? 18.749 0.929 -10.096 1.00 88.00 108 VAL A O 1
ATOM 845 N N . LEU A 1 109 ? 16.531 0.905 -9.791 1.00 88.50 109 LEU A N 1
ATOM 846 C CA . LEU A 1 109 ? 16.237 0.111 -10.989 1.00 88.50 109 LEU A CA 1
ATOM 847 C C . LEU A 1 109 ? 16.439 0.923 -12.279 1.00 88.50 109 LEU A C 1
ATOM 849 O O . LEU A 1 109 ? 17.023 0.422 -13.240 1.00 88.50 109 LEU A O 1
ATOM 853 N N . ARG A 1 110 ? 16.023 2.197 -12.291 1.00 89.50 110 ARG A N 1
ATOM 854 C CA . ARG A 1 110 ? 16.209 3.090 -13.450 1.00 89.50 110 ARG A CA 1
ATOM 855 C C . ARG A 1 110 ? 17.669 3.481 -13.671 1.00 89.50 110 ARG A C 1
ATOM 857 O O . ARG A 1 110 ? 18.076 3.652 -14.819 1.00 89.50 110 ARG A O 1
ATOM 864 N N . SER A 1 111 ? 18.458 3.626 -12.603 1.00 88.00 111 SER A N 1
ATOM 865 C CA . SER A 1 111 ? 19.879 3.985 -12.708 1.00 88.00 111 SER A CA 1
ATOM 866 C C . SER A 1 111 ? 20.730 2.877 -13.332 1.00 88.00 111 SER A C 1
ATOM 868 O O . SER A 1 111 ? 21.835 3.144 -13.797 1.00 88.00 111 SER A O 1
ATOM 870 N N . GLY A 1 112 ? 20.217 1.644 -13.376 1.00 83.19 112 GLY A N 1
ATOM 871 C CA . GLY A 1 112 ? 20.939 0.483 -13.882 1.00 83.19 112 GLY A CA 1
ATOM 872 C C . GLY A 1 112 ? 21.974 -0.075 -12.909 1.00 83.19 112 GLY A C 1
ATOM 873 O O . GLY A 1 112 ? 22.816 -0.878 -13.304 1.00 83.19 112 GLY A O 1
ATOM 874 N N . ALA A 1 113 ? 21.904 0.314 -11.632 1.00 80.19 113 ALA A N 1
ATOM 875 C CA . ALA A 1 113 ? 22.726 -0.280 -10.580 1.00 80.19 113 ALA A CA 1
ATOM 876 C C . ALA A 1 113 ? 22.409 -1.776 -10.380 1.00 80.19 113 ALA A C 1
ATOM 878 O O . ALA A 1 113 ? 23.282 -2.560 -10.013 1.00 80.19 113 ALA A O 1
ATOM 879 N N . VAL A 1 114 ? 21.167 -2.183 -10.655 1.00 78.62 114 VAL A N 1
ATOM 880 C CA . VAL A 1 114 ? 20.720 -3.580 -10.592 1.00 78.62 114 VAL A CA 1
ATOM 881 C C . VAL A 1 114 ? 20.948 -4.243 -11.949 1.00 78.62 114 VAL A C 1
ATOM 883 O O . VAL A 1 114 ? 20.562 -3.698 -12.977 1.00 78.62 114 VAL A O 1
ATOM 886 N N . MET A 1 115 ? 21.593 -5.415 -11.963 1.00 79.44 115 MET A N 1
ATOM 887 C CA . MET A 1 115 ? 21.863 -6.217 -13.175 1.00 79.44 115 MET A CA 1
ATOM 888 C C . MET A 1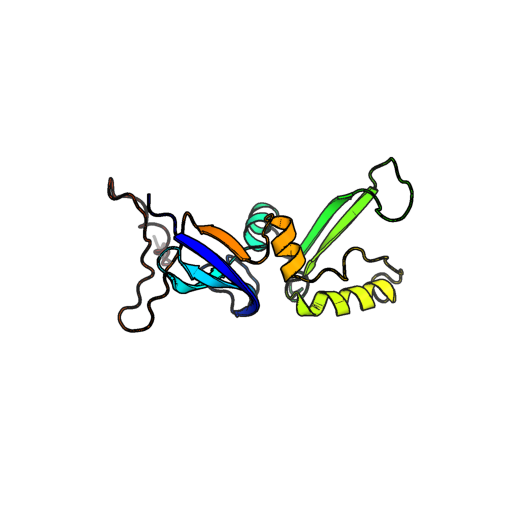 115 ? 22.665 -5.500 -14.279 1.00 79.44 115 MET A C 1
ATOM 890 O O . MET A 1 115 ? 22.772 -6.022 -15.385 1.00 79.44 115 MET A O 1
ATOM 894 N N . ARG A 1 116 ? 23.257 -4.328 -13.990 1.00 83.12 116 ARG A N 1
ATOM 895 C CA . ARG A 1 116 ? 23.934 -3.461 -14.975 1.00 83.12 116 ARG A CA 1
ATOM 896 C C . ARG A 1 116 ? 23.042 -3.090 -16.169 1.00 83.12 116 ARG A C 1
ATOM 898 O O . ARG A 1 116 ? 23.545 -2.792 -17.249 1.00 83.12 116 ARG A O 1
ATOM 905 N N . GLN A 1 117 ? 21.723 -3.107 -15.984 1.00 85.88 117 GLN A N 1
ATOM 906 C CA . GLN A 1 117 ? 20.744 -2.803 -17.024 1.00 85.88 117 GLN A CA 1
ATOM 907 C C . GLN A 1 117 ? 19.756 -1.763 -16.516 1.00 85.88 117 GLN A C 1
ATOM 909 O O . GLN A 1 117 ? 19.246 -1.868 -15.404 1.00 85.88 117 GLN A O 1
ATOM 914 N N . LYS A 1 118 ? 19.461 -0.759 -17.345 1.00 89.12 118 LYS A N 1
ATOM 915 C CA . LYS A 1 118 ? 18.428 0.233 -17.036 1.00 89.12 118 LYS A CA 1
ATOM 916 C C . LYS A 1 118 ? 17.060 -0.429 -17.173 1.00 89.12 118 LYS A C 1
ATOM 918 O O . LYS A 1 118 ? 16.639 -0.742 -18.284 1.00 89.12 118 LYS A O 1
ATOM 923 N N . ILE A 1 119 ? 16.375 -0.639 -16.051 1.00 90.31 119 ILE A N 1
ATOM 924 C CA . ILE A 1 119 ? 15.048 -1.260 -16.026 1.00 90.31 119 ILE A CA 1
ATOM 925 C C . ILE A 1 119 ? 13.992 -0.154 -16.014 1.00 90.31 119 ILE A C 1
ATOM 927 O O . ILE A 1 119 ? 13.985 0.711 -15.133 1.00 90.31 119 ILE A O 1
ATOM 931 N N . GLN A 1 120 ? 13.078 -0.184 -16.987 1.00 89.75 120 GLN A N 1
ATOM 932 C CA . GLN A 1 120 ? 11.908 0.687 -16.980 1.00 89.75 120 GLN A CA 1
ATOM 933 C C . GLN A 1 120 ? 10.941 0.218 -15.894 1.00 89.75 120 GLN A C 1
ATOM 935 O O . GLN A 1 120 ? 10.495 -0.927 -15.887 1.00 89.75 120 GLN A O 1
ATOM 940 N N . VAL A 1 121 ? 10.619 1.116 -14.968 1.00 92.19 121 VAL A N 1
ATOM 941 C CA . VAL A 1 121 ? 9.710 0.822 -13.859 1.00 92.19 121 VAL A CA 1
ATOM 942 C C . VAL A 1 121 ? 8.363 1.473 -14.140 1.00 92.19 121 VAL A C 1
ATOM 944 O O . VAL A 1 121 ? 8.306 2.656 -14.477 1.00 92.19 121 VAL A O 1
ATOM 947 N N . PHE A 1 122 ? 7.291 0.704 -13.985 1.00 91.50 122 PHE A N 1
ATOM 948 C CA . PHE A 1 122 ? 5.915 1.134 -14.230 1.00 91.50 122 PHE A CA 1
ATOM 949 C C . PHE A 1 122 ? 5.189 1.421 -12.911 1.00 91.50 122 PHE A C 1
ATOM 951 O O . PHE A 1 122 ? 5.582 0.913 -11.864 1.00 91.50 122 PHE A O 1
ATOM 958 N N . GLU A 1 123 ? 4.161 2.275 -12.966 1.00 87.50 123 GLU A N 1
ATOM 959 C CA . GLU A 1 123 ? 3.224 2.566 -11.858 1.00 87.50 123 GLU A CA 1
ATOM 960 C C . GLU A 1 123 ? 3.845 3.042 -10.529 1.00 87.50 123 GLU A C 1
ATOM 962 O O . GLU A 1 123 ? 3.177 3.128 -9.502 1.00 87.50 123 GLU A O 1
ATOM 967 N N . THR A 1 124 ? 5.114 3.453 -10.529 1.00 87.81 124 THR A N 1
ATOM 968 C CA . THR A 1 124 ? 5.811 3.865 -9.299 1.00 87.81 124 THR A CA 1
ATOM 969 C C . THR A 1 124 ? 5.246 5.132 -8.677 1.00 87.81 124 THR A C 1
ATOM 971 O O . THR A 1 124 ? 5.485 5.389 -7.509 1.00 87.81 124 THR A O 1
ATOM 974 N N . HIS A 1 125 ? 4.575 5.972 -9.460 1.00 88.69 125 HIS A N 1
ATOM 975 C CA . HIS A 1 125 ? 4.048 7.264 -9.019 1.00 88.69 125 HIS A CA 1
ATOM 976 C C . HIS A 1 125 ? 2.697 7.145 -8.297 1.00 88.69 125 HIS A C 1
ATOM 978 O O . HIS A 1 125 ? 2.263 8.105 -7.668 1.00 88.69 125 HIS A O 1
ATOM 984 N N . ILE A 1 126 ? 2.041 5.983 -8.359 1.00 90.00 126 ILE A N 1
ATOM 985 C CA . ILE A 1 126 ? 0.761 5.754 -7.687 1.00 90.00 126 ILE A CA 1
ATOM 986 C C . ILE A 1 126 ? 1.037 5.505 -6.202 1.00 90.00 126 ILE A C 1
ATOM 988 O O . ILE A 1 126 ? 1.846 4.646 -5.845 1.00 90.00 126 ILE A O 1
ATOM 992 N N . SER A 1 127 ? 0.384 6.271 -5.325 1.00 90.06 127 SER A N 1
ATOM 993 C CA . SER A 1 127 ? 0.563 6.134 -3.879 1.00 90.06 127 SER A CA 1
ATOM 994 C C . SER A 1 127 ? 0.004 4.801 -3.373 1.00 90.06 127 SER A C 1
ATOM 996 O O . SER A 1 127 ? -0.956 4.264 -3.921 1.00 90.06 127 SER A O 1
ATOM 998 N N . PHE A 1 128 ? 0.577 4.279 -2.287 1.00 88.00 128 PHE A N 1
ATOM 999 C CA . PHE A 1 128 ? 0.135 3.013 -1.692 1.00 88.00 128 PHE A CA 1
ATOM 1000 C C . PHE A 1 128 ? -1.353 3.024 -1.303 1.00 88.00 128 PHE A C 1
ATOM 1002 O O . PHE A 1 128 ? -2.056 2.041 -1.518 1.00 88.00 128 PHE A O 1
ATOM 1009 N N . ILE A 1 129 ? -1.850 4.154 -0.788 1.00 89.69 129 ILE A N 1
ATOM 1010 C CA . ILE A 1 129 ? -3.268 4.322 -0.438 1.00 89.69 129 ILE A CA 1
ATOM 1011 C C . ILE A 1 129 ? -4.137 4.281 -1.697 1.00 89.69 129 ILE A C 1
ATOM 1013 O O . ILE A 1 129 ? -5.174 3.630 -1.693 1.00 89.69 129 ILE A O 1
ATOM 1017 N N . LEU A 1 130 ? -3.711 4.936 -2.781 1.00 89.31 130 LEU A N 1
ATOM 1018 C CA . LEU A 1 130 ? -4.482 4.958 -4.021 1.00 89.31 130 LEU A CA 1
ATOM 1019 C C . LEU A 1 130 ? -4.537 3.575 -4.678 1.00 89.31 130 LEU A C 1
ATOM 1021 O O . LEU A 1 130 ? -5.599 3.176 -5.137 1.00 89.31 130 LEU A O 1
ATOM 1025 N N . GLN A 1 131 ? -3.435 2.819 -4.657 1.00 89.00 131 GLN A N 1
ATOM 1026 C CA . GLN A 1 131 ? -3.438 1.420 -5.104 1.00 89.00 131 GLN A CA 1
ATOM 1027 C C . GLN A 1 131 ? -4.453 0.594 -4.306 1.00 89.00 131 GLN A C 1
ATOM 1029 O O . GLN A 1 131 ? -5.272 -0.100 -4.895 1.00 89.00 131 GLN A O 1
ATOM 1034 N N . PHE A 1 132 ? -4.463 0.741 -2.977 1.00 86.62 132 PHE A N 1
ATOM 1035 C CA . PHE A 1 132 ? -5.446 0.076 -2.122 1.00 86.62 132 PHE A CA 1
ATOM 1036 C C . PHE A 1 132 ? -6.889 0.486 -2.455 1.00 86.62 132 PHE A C 1
ATOM 1038 O O . PHE A 1 132 ? -7.761 -0.371 -2.559 1.00 86.62 132 PHE A O 1
ATOM 1045 N N . MET A 1 133 ? -7.154 1.778 -2.659 1.00 88.56 133 MET A N 1
ATOM 1046 C CA . MET A 1 133 ? -8.492 2.244 -3.029 1.00 88.56 133 MET A CA 1
ATOM 1047 C C . MET A 1 133 ? -8.943 1.668 -4.374 1.00 88.56 133 MET A C 1
ATOM 1049 O O . MET A 1 133 ? -10.073 1.203 -4.476 1.00 88.56 133 MET A O 1
ATOM 1053 N N . CYS A 1 134 ? -8.066 1.639 -5.379 1.00 88.88 134 CYS A N 1
ATOM 1054 C CA . CYS A 1 134 ? -8.380 1.076 -6.691 1.00 88.88 134 CYS A CA 1
ATOM 1055 C C . CYS A 1 134 ? -8.603 -0.443 -6.643 1.00 88.88 134 CYS A C 1
ATOM 1057 O O . CYS A 1 134 ? -9.562 -0.924 -7.241 1.00 88.88 134 CYS A O 1
ATOM 1059 N N . ASP A 1 135 ? -7.766 -1.187 -5.912 1.00 86.19 135 ASP A N 1
ATOM 1060 C CA . ASP A 1 135 ? -7.856 -2.652 -5.808 1.00 86.19 135 ASP A CA 1
ATOM 106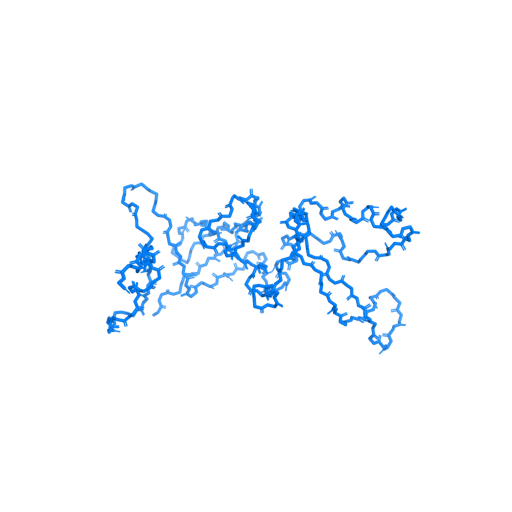1 C C . ASP A 1 135 ? -9.191 -3.113 -5.195 1.00 86.19 135 ASP A C 1
ATOM 1063 O O . ASP A 1 135 ? -9.733 -4.145 -5.593 1.00 86.19 135 ASP A O 1
ATOM 1067 N N . PHE A 1 136 ? -9.733 -2.346 -4.241 1.00 85.00 136 PHE A N 1
ATOM 1068 C CA . PHE A 1 136 ? -10.990 -2.655 -3.546 1.00 85.00 136 PHE A CA 1
ATOM 1069 C C . PHE A 1 136 ? -12.189 -1.819 -4.023 1.00 85.00 136 PHE A C 1
ATOM 1071 O O . PHE A 1 136 ? -13.272 -1.943 -3.455 1.00 85.00 136 PHE A O 1
ATOM 1078 N N . GLY A 1 137 ? -12.021 -0.969 -5.042 1.00 87.44 137 GLY A N 1
ATOM 1079 C CA . GLY A 1 137 ? -13.088 -0.092 -5.540 1.00 87.44 137 GLY A CA 1
ATOM 1080 C C . GLY A 1 137 ? -13.611 0.896 -4.491 1.00 87.44 137 GLY A C 1
ATOM 1081 O O . GLY A 1 137 ? -14.804 1.189 -4.457 1.00 87.44 137 GLY A O 1
ATOM 1082 N N . LEU A 1 138 ? -12.741 1.377 -3.599 1.00 88.56 138 LEU A N 1
ATOM 1083 C CA . LEU A 1 138 ? -13.107 2.308 -2.535 1.00 88.56 138 LEU A CA 1
ATOM 1084 C C . LEU A 1 138 ? -13.104 3.747 -3.036 1.00 88.56 138 LEU A C 1
ATOM 1086 O O . LEU A 1 138 ? -12.162 4.208 -3.682 1.00 88.56 138 LEU A O 1
ATOM 1090 N N . TYR A 1 139 ? -14.128 4.486 -2.630 1.00 90.06 139 TYR A N 1
ATOM 1091 C CA . TYR A 1 139 ? -14.288 5.898 -2.945 1.00 90.06 139 TYR A CA 1
ATOM 1092 C C . TYR A 1 139 ? -14.153 6.747 -1.680 1.00 90.06 139 TYR A C 1
ATOM 1094 O O . TYR A 1 139 ? -14.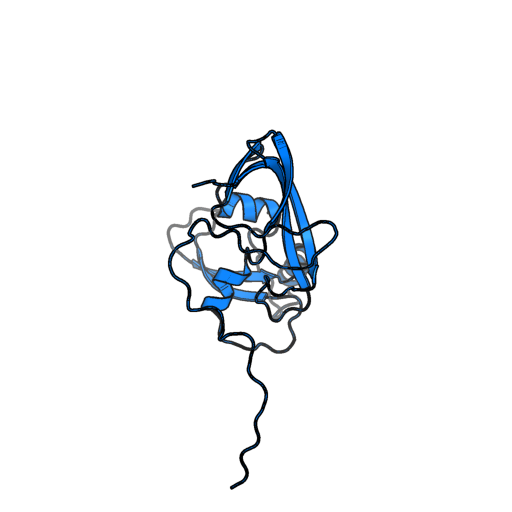518 6.326 -0.579 1.00 90.06 139 TYR A O 1
ATOM 1102 N N . GLY A 1 140 ? -13.637 7.968 -1.835 1.00 88.44 140 GLY A N 1
ATOM 1103 C CA . GLY A 1 140 ? -13.627 8.945 -0.747 1.00 88.44 140 GLY A CA 1
ATOM 1104 C C . GLY A 1 140 ? -15.050 9.219 -0.257 1.00 88.44 140 GLY A C 1
ATOM 1105 O O . GLY A 1 140 ? -15.975 9.288 -1.066 1.00 88.44 140 GLY A O 1
ATOM 1106 N N . CYS A 1 141 ? -15.236 9.347 1.060 1.00 89.31 141 CYS A N 1
ATOM 1107 C CA . CYS A 1 141 ? -16.551 9.510 1.693 1.00 89.31 141 CYS A CA 1
ATOM 1108 C C . CYS A 1 141 ? -17.542 8.353 1.463 1.00 89.31 141 CYS A C 1
ATOM 1110 O O . CYS A 1 141 ? -18.710 8.498 1.835 1.00 89.31 141 CYS A O 1
ATOM 1112 N N . GLY A 1 142 ? -17.093 7.233 0.885 1.00 90.19 142 GLY A N 1
ATOM 1113 C CA . GLY A 1 142 ? -17.888 6.026 0.688 1.00 90.19 142 GLY A CA 1
ATOM 1114 C C . GLY A 1 142 ? -18.080 5.223 1.975 1.00 90.19 142 GLY A C 1
ATOM 1115 O O . GLY A 1 142 ? -17.392 5.443 2.976 1.00 90.19 142 GLY A O 1
ATOM 1116 N N . TRP A 1 143 ? -19.026 4.287 1.935 1.00 90.00 143 TRP A N 1
ATOM 1117 C CA . TRP A 1 143 ? -19.266 3.323 3.006 1.00 90.00 143 TRP A CA 1
ATOM 1118 C C . TRP A 1 143 ? -18.411 2.075 2.803 1.00 90.00 143 TRP A C 1
ATOM 1120 O O . TRP A 1 143 ? -18.243 1.604 1.679 1.00 90.00 143 TRP A O 1
ATOM 1130 N N . LEU A 1 144 ? -17.865 1.563 3.900 1.00 89.25 144 LEU A N 1
ATOM 1131 C CA . LEU A 1 144 ? -17.099 0.330 3.953 1.00 89.25 144 LEU A CA 1
ATOM 1132 C C . LEU A 1 144 ? -17.797 -0.641 4.901 1.00 89.25 144 LEU A C 1
ATOM 1134 O O . LEU A 1 144 ? -17.942 -0.353 6.089 1.00 89.25 144 LEU A O 1
ATOM 1138 N N . ASP A 1 145 ? -18.200 -1.784 4.364 1.00 89.31 145 ASP A N 1
ATOM 1139 C CA . ASP A 1 145 ? -18.944 -2.804 5.092 1.00 89.31 145 ASP A CA 1
ATOM 1140 C C . ASP A 1 145 ? -18.000 -3.905 5.590 1.00 89.31 145 ASP A C 1
ATOM 1142 O O . ASP A 1 145 ? -17.278 -4.534 4.810 1.00 89.31 145 ASP A O 1
ATOM 1146 N N . PHE A 1 146 ? -18.010 -4.167 6.896 1.00 85.56 146 PHE A N 1
ATOM 1147 C CA . PHE A 1 146 ? -17.201 -5.211 7.519 1.00 85.56 146 PHE A CA 1
ATOM 1148 C C . PHE A 1 146 ? -18.080 -6.359 8.015 1.00 85.56 146 PHE A C 1
ATOM 1150 O O . PHE A 1 146 ? -18.844 -6.209 8.966 1.00 85.56 146 PHE A O 1
ATOM 1157 N N . GLY A 1 147 ? -17.917 -7.536 7.403 1.00 83.81 147 GLY A N 1
ATOM 1158 C CA . GLY A 1 147 ? -18.596 -8.761 7.844 1.00 83.81 147 GLY A CA 1
ATOM 1159 C C . GLY A 1 147 ? -17.923 -9.464 9.030 1.00 83.81 147 GLY A C 1
ATOM 1160 O O . GLY A 1 147 ? -18.576 -10.209 9.749 1.00 83.81 147 GLY A O 1
ATOM 1161 N N . ARG A 1 148 ? -16.617 -9.251 9.239 1.00 81.56 148 ARG A N 1
ATOM 1162 C CA . ARG A 1 148 ? -15.855 -9.784 10.381 1.00 81.56 148 ARG A CA 1
ATOM 1163 C C . ARG A 1 148 ? -14.872 -8.733 10.868 1.00 81.56 148 ARG A C 1
ATOM 1165 O O . ARG A 1 148 ? -14.080 -8.223 10.074 1.00 81.56 148 ARG A O 1
ATOM 1172 N N . TYR A 1 149 ? -14.897 -8.434 12.160 1.00 83.88 149 TYR A N 1
ATOM 1173 C CA . TYR A 1 149 ? -14.012 -7.450 12.773 1.00 83.88 149 TYR A CA 1
ATOM 1174 C C . TYR A 1 149 ? -13.572 -7.898 14.170 1.00 83.88 149 TYR A C 1
ATOM 1176 O O . TYR A 1 149 ? -14.273 -8.637 14.854 1.00 83.88 149 TYR A O 1
ATOM 1184 N N . TYR A 1 150 ? -12.392 -7.436 14.585 1.00 83.62 150 TYR A N 1
ATOM 1185 C CA . TYR A 1 150 ? -11.882 -7.613 15.942 1.00 83.62 150 TYR A CA 1
ATOM 1186 C C . TYR A 1 150 ? -11.868 -6.255 16.630 1.00 83.62 150 TYR A C 1
ATOM 1188 O O . TYR A 1 150 ? -11.215 -5.323 16.151 1.00 83.62 150 TYR A O 1
ATOM 1196 N N . VAL A 1 151 ? -12.567 -6.141 17.756 1.00 83.56 151 VAL A N 1
ATOM 1197 C CA . VAL A 1 151 ? -12.540 -4.927 18.574 1.00 83.56 151 VAL A CA 1
ATOM 1198 C C . VAL A 1 151 ? -11.317 -4.983 19.480 1.00 83.56 151 VAL A C 1
ATOM 1200 O O . VAL A 1 151 ? -11.057 -5.992 20.133 1.00 83.56 151 VAL A O 1
ATOM 1203 N N . ARG A 1 152 ? -10.542 -3.897 19.516 1.00 77.75 152 ARG A N 1
ATOM 1204 C CA . ARG A 1 152 ? -9.489 -3.731 20.522 1.00 77.75 152 ARG A CA 1
ATOM 1205 C C . ARG A 1 152 ? -10.118 -3.050 21.730 1.00 77.75 152 ARG A C 1
ATOM 1207 O O . ARG A 1 152 ? -10.512 -1.893 21.619 1.00 77.75 152 ARG A O 1
ATOM 1214 N N . GLU A 1 153 ? -10.222 -3.750 22.855 1.00 65.94 153 GLU A N 1
ATOM 1215 C CA . GLU A 1 153 ? -10.683 -3.129 24.098 1.00 65.94 153 GLU A CA 1
ATOM 1216 C C . GLU A 1 153 ? -9.661 -2.085 24.570 1.00 65.94 153 GLU A C 1
ATOM 1218 O O . GLU A 1 153 ? -8.484 -2.371 24.811 1.00 65.94 153 GLU A O 1
ATOM 1223 N N . GLY A 1 154 ? -10.117 -0.840 24.670 1.00 50.81 154 GLY A N 1
ATOM 1224 C CA . GLY A 1 154 ? -9.389 0.236 25.320 1.00 50.81 154 GLY A CA 1
ATOM 1225 C C . GLY A 1 154 ? -9.643 0.201 26.824 1.00 50.81 154 GLY A C 1
ATOM 1226 O O . GLY A 1 154 ? -10.490 0.938 27.305 1.00 50.81 154 GLY A O 1
ATOM 1227 N N . GLY A 1 155 ? -8.887 -0.622 27.556 1.00 40.94 155 GLY A N 1
ATOM 1228 C CA . GLY A 1 155 ? -8.778 -0.546 29.018 1.00 40.94 155 GLY A CA 1
ATOM 1229 C C . GLY A 1 155 ? -9.690 -1.494 29.813 1.00 40.94 155 GLY A C 1
ATOM 1230 O O . GLY A 1 155 ? -10.898 -1.309 29.853 1.00 40.94 155 GLY A O 1
ATOM 1231 N N . LYS A 1 156 ? -9.019 -2.404 30.541 1.00 35.12 156 LYS A N 1
ATOM 1232 C CA . LYS A 1 156 ? -9.480 -3.519 31.399 1.00 35.12 156 LYS A CA 1
ATOM 1233 C C . LYS A 1 156 ? -10.075 -4.717 30.639 1.00 35.12 156 LYS A C 1
ATOM 1235 O O . LYS A 1 156 ? -11.145 -4.626 30.071 1.00 35.12 156 LYS A O 1
ATOM 1240 N N . ASP A 1 157 ? -9.334 -5.824 30.735 1.00 35.97 157 ASP A N 1
ATOM 1241 C CA . ASP A 1 157 ? -9.614 -7.196 30.282 1.00 35.97 157 ASP A CA 1
ATOM 1242 C C . ASP A 1 157 ? -9.192 -7.565 28.852 1.00 35.97 157 ASP A C 1
ATOM 1244 O O . ASP A 1 157 ? -9.951 -7.741 27.913 1.00 35.97 157 ASP A O 1
ATOM 1248 N N . SER A 1 158 ? -7.886 -7.801 28.716 1.00 36.34 158 SER A N 1
ATOM 1249 C CA . SER A 1 158 ? -7.248 -8.390 27.542 1.00 36.34 158 SER A CA 1
ATOM 1250 C C . SER A 1 158 ? -7.822 -9.767 27.170 1.00 36.34 158 SER A C 1
ATOM 1252 O O . SER A 1 158 ? -7.321 -10.802 27.611 1.00 36.34 158 SER A O 1
ATOM 1254 N N . GLY A 1 159 ? -8.814 -9.770 26.283 1.00 32.72 159 GLY A N 1
ATOM 1255 C CA . GLY A 1 159 ? -9.233 -10.920 25.490 1.00 32.72 159 GLY A CA 1
ATOM 1256 C C . GLY A 1 159 ? -9.612 -10.461 24.083 1.00 32.72 159 GLY A C 1
ATOM 1257 O O . GLY A 1 159 ? -10.432 -9.561 23.925 1.00 32.72 159 GLY A O 1
ATOM 1258 N N . LEU A 1 160 ? -9.016 -11.055 23.042 1.00 40.81 160 LEU A N 1
ATOM 1259 C CA . LEU A 1 160 ? -9.546 -10.923 21.680 1.00 40.81 160 LEU A CA 1
ATOM 1260 C C . LEU A 1 160 ? -10.922 -11.599 21.660 1.00 40.81 160 LEU A C 1
ATOM 1262 O O . LEU A 1 160 ? -11.007 -12.821 21.563 1.00 40.81 160 LEU A O 1
ATOM 1266 N N . LYS A 1 161 ? -11.996 -10.819 21.771 1.00 36.47 161 LYS A N 1
ATOM 1267 C CA . LYS A 1 161 ? -13.353 -11.336 21.596 1.00 36.47 161 LYS A CA 1
ATOM 1268 C C . LYS A 1 161 ? -13.641 -11.427 20.099 1.00 36.47 161 LYS A C 1
ATOM 1270 O O . LYS A 1 161 ? -13.672 -10.415 19.399 1.00 36.47 161 LYS A O 1
ATOM 1275 N N . PHE A 1 162 ? -13.805 -12.652 19.611 1.00 37.41 162 PHE A N 1
ATOM 1276 C CA . PHE A 1 162 ? -14.493 -12.905 18.353 1.00 37.41 162 PHE A CA 1
ATOM 1277 C C . PHE A 1 162 ? -15.961 -12.545 18.576 1.00 37.41 162 PHE A C 1
ATOM 1279 O O . PHE A 1 162 ? -16.632 -13.186 19.378 1.00 37.41 162 PHE A O 1
ATOM 1286 N N . LEU A 1 163 ? -16.451 -11.502 17.910 1.00 42.81 163 LEU A N 1
ATOM 1287 C CA . LEU A 1 163 ? -17.889 -11.306 17.754 1.00 42.81 163 LEU A CA 1
ATOM 1288 C C . LEU A 1 163 ? -18.300 -12.094 16.509 1.00 42.81 163 LEU A C 1
ATOM 1290 O O . LEU A 1 163 ? -18.435 -11.532 15.424 1.00 42.81 163 LEU A O 1
ATOM 1294 N N . ASP A 1 164 ? -18.415 -13.413 16.658 1.00 32.62 164 ASP A N 1
ATOM 1295 C CA . ASP A 1 164 ? -19.159 -14.219 15.696 1.00 32.62 164 ASP A CA 1
ATOM 1296 C C . ASP A 1 164 ? -20.642 -14.053 16.024 1.00 32.62 164 ASP A C 1
ATOM 1298 O O . ASP A 1 164 ? -21.095 -14.341 17.129 1.00 32.62 164 ASP A O 1
ATOM 1302 N N . SER A 1 165 ? -21.418 -13.572 15.057 1.00 41.44 165 SER A N 1
ATOM 1303 C CA . SER A 1 165 ? -22.877 -13.614 15.140 1.00 41.44 165 SER A CA 1
ATOM 1304 C C . SER A 1 165 ? -23.367 -15.007 14.745 1.00 41.44 165 SER A C 1
ATOM 1306 O O . SER A 1 165 ? -24.017 -15.163 13.721 1.00 41.44 165 SER A O 1
ATOM 1308 N N . THR A 1 166 ? -23.031 -16.017 15.550 1.00 33.31 166 THR A N 1
ATOM 1309 C CA . THR A 1 166 ? -23.651 -17.352 15.526 1.00 33.31 166 THR A CA 1
ATOM 1310 C C . THR A 1 166 ? -23.287 -18.091 16.813 1.00 33.31 166 THR A C 1
ATOM 1312 O O . THR A 1 166 ? -22.299 -18.817 16.857 1.00 33.31 166 THR A O 1
ATOM 1315 N N . ASP A 1 167 ? -24.101 -17.923 17.854 1.00 30.89 167 ASP A N 1
ATOM 1316 C CA . ASP A 1 167 ? -24.222 -18.930 18.907 1.00 30.89 167 ASP A CA 1
ATOM 1317 C C . ASP A 1 1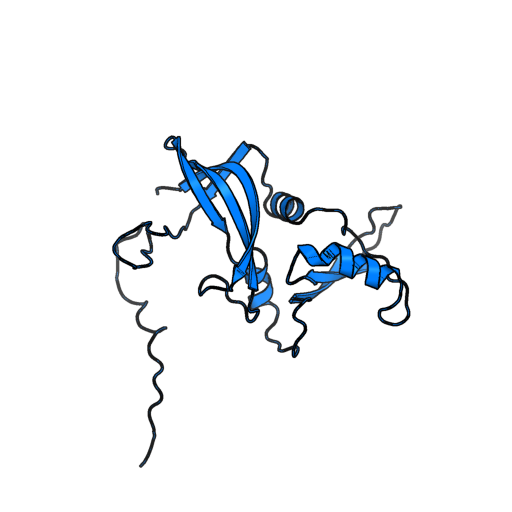67 ? -25.099 -20.069 18.369 1.00 30.89 167 ASP A C 1
ATOM 1319 O O . ASP A 1 167 ? -26.324 -19.963 18.355 1.00 30.89 167 ASP A O 1
ATOM 1323 N N . ALA A 1 168 ? -24.465 -21.133 17.880 1.00 35.56 168 ALA A N 1
ATOM 1324 C CA . ALA A 1 168 ? -24.968 -22.505 17.929 1.00 35.56 168 ALA A CA 1
ATOM 1325 C C . ALA A 1 168 ? -23.824 -23.451 17.535 1.00 35.56 168 ALA A C 1
ATOM 1327 O O . ALA A 1 168 ? -23.257 -23.331 16.453 1.00 35.56 168 ALA A O 1
ATOM 1328 N N . ASP A 1 169 ? -23.530 -24.385 18.436 1.00 26.31 169 ASP A N 1
ATOM 1329 C CA . ASP A 1 169 ? -22.653 -25.549 18.285 1.00 26.31 169 ASP A CA 1
ATOM 1330 C C . ASP A 1 169 ? -21.142 -25.305 18.443 1.00 26.31 169 ASP A C 1
ATOM 1332 O O . ASP A 1 169 ? -20.378 -25.034 17.518 1.00 26.31 169 ASP A O 1
ATOM 1336 N N . GLY A 1 170 ? -20.713 -25.449 19.701 1.00 37.97 170 GLY A N 1
ATOM 1337 C CA . GLY A 1 170 ? -19.318 -25.542 20.110 1.00 37.97 170 GLY A CA 1
ATOM 1338 C C . GLY A 1 170 ? -18.602 -26.803 19.612 1.00 37.97 170 GLY A C 1
ATOM 1339 O O . GLY A 1 170 ? -19.216 -27.765 19.156 1.00 37.97 170 GLY A O 1
ATOM 1340 N N . SER A 1 171 ? -17.275 -26.790 19.802 1.00 33.72 171 SER A N 1
ATOM 1341 C CA . SER A 1 171 ? -16.234 -27.618 19.156 1.00 33.72 171 SER A CA 1
ATOM 1342 C C . SER A 1 171 ? -15.955 -27.076 17.750 1.00 33.72 171 SER A C 1
ATOM 1344 O O . SER A 1 171 ? -16.809 -27.133 16.886 1.00 33.72 171 SER A O 1
ATOM 1346 N N . ILE A 1 172 ? -14.876 -26.337 17.470 1.00 33.62 172 ILE A N 1
ATOM 1347 C CA . ILE A 1 172 ? -13.476 -26.772 17.335 1.00 33.62 172 ILE A CA 1
ATOM 1348 C C . ILE A 1 172 ? -12.609 -25.493 17.270 1.00 33.62 172 ILE A C 1
ATOM 1350 O O . ILE A 1 172 ? -12.486 -24.863 16.225 1.00 33.62 172 ILE A O 1
ATOM 1354 N N . LEU A 1 173 ? -12.021 -25.066 18.389 1.00 32.19 173 LEU A N 1
ATOM 1355 C CA . LEU A 1 173 ? -10.995 -24.001 18.431 1.00 32.19 173 LEU A CA 1
ATOM 1356 C C . LEU A 1 173 ? -10.010 -24.238 19.595 1.00 32.19 173 LEU A C 1
ATOM 1358 O O . LEU A 1 173 ? -9.407 -23.311 20.128 1.00 32.19 173 LEU A O 1
ATOM 1362 N N . GLY A 1 174 ? -9.855 -25.507 19.991 1.00 27.22 174 GLY A N 1
ATOM 1363 C CA . GLY A 1 174 ? -8.920 -25.961 21.024 1.00 27.22 174 GLY A CA 1
ATOM 1364 C C . GLY A 1 174 ? -7.526 -26.339 20.510 1.00 27.22 174 GLY A C 1
ATOM 1365 O O . GLY A 1 174 ? -6.592 -26.403 21.302 1.00 27.22 174 GLY A O 1
ATOM 1366 N N . ASP A 1 175 ? -7.331 -26.518 19.199 1.00 27.59 175 ASP A N 1
ATOM 1367 C CA . ASP A 1 175 ? -6.174 -27.295 18.713 1.00 27.59 175 ASP A CA 1
ATOM 1368 C C . ASP A 1 175 ? -5.010 -26.483 18.128 1.00 27.59 175 ASP A C 1
ATOM 1370 O O . ASP A 1 175 ? -4.063 -27.056 17.596 1.00 27.59 175 ASP A O 1
ATOM 1374 N N . ILE A 1 176 ? -5.011 -25.151 18.238 1.00 31.89 176 ILE A N 1
ATOM 1375 C CA . ILE A 1 176 ? -3.919 -24.329 17.667 1.00 31.89 176 ILE A CA 1
ATOM 1376 C C . ILE A 1 176 ? -2.920 -23.838 18.735 1.00 31.89 176 ILE A C 1
ATOM 1378 O O . ILE A 1 176 ? -1.849 -23.341 18.397 1.00 31.89 176 ILE A O 1
ATOM 1382 N N . MET A 1 177 ? -3.196 -24.036 20.032 1.00 30.05 177 MET A N 1
ATOM 1383 C CA . MET A 1 177 ? -2.379 -23.472 21.124 1.00 30.05 177 MET A CA 1
ATOM 1384 C C . MET A 1 177 ? -1.860 -24.499 22.146 1.00 30.05 177 MET A C 1
ATOM 1386 O O . MET A 1 177 ? -1.635 -24.158 23.305 1.00 30.05 177 MET A O 1
ATOM 1390 N N . SER A 1 178 ? -1.596 -25.743 21.737 1.00 30.06 178 SER A N 1
ATOM 1391 C CA . SER A 1 178 ? -0.823 -26.679 22.568 1.00 30.06 178 SER A CA 1
ATOM 1392 C C . SER A 1 178 ? 0.033 -27.622 21.724 1.00 30.06 178 SER A C 1
ATOM 1394 O O . SER A 1 178 ? -0.403 -28.685 21.300 1.00 30.06 178 SER A O 1
ATOM 1396 N N . GLY A 1 179 ? 1.287 -27.232 21.507 1.00 27.28 179 GLY A N 1
ATOM 1397 C CA . GLY A 1 179 ? 2.342 -28.091 20.974 1.00 27.28 179 GLY A CA 1
ATOM 1398 C C . GLY A 1 179 ? 3.578 -27.989 21.857 1.00 27.28 179 GLY A C 1
ATOM 1399 O O . GLY A 1 179 ? 4.597 -27.453 21.432 1.00 27.28 179 GLY A O 1
ATOM 1400 N N . LYS A 1 180 ? 3.466 -28.423 23.120 1.00 27.80 180 LYS A N 1
ATOM 1401 C CA . LYS A 1 180 ? 4.628 -28.659 23.986 1.00 27.80 180 LYS A CA 1
ATOM 1402 C C . LYS A 1 180 ? 5.348 -29.921 23.513 1.00 27.80 180 LYS A C 1
ATOM 1404 O O . LYS A 1 180 ? 4.718 -30.952 23.302 1.00 27.80 180 LYS A O 1
ATOM 1409 N N . GLU A 1 181 ? 6.667 -29.821 23.391 1.00 32.41 181 GLU A N 1
ATOM 1410 C CA . GLU A 1 181 ? 7.577 -30.951 23.229 1.00 32.41 181 GLU A CA 1
ATOM 1411 C C . GLU A 1 181 ? 7.329 -32.008 24.317 1.00 32.41 181 GLU A C 1
ATOM 1413 O O . GLU A 1 181 ? 7.344 -31.704 25.511 1.00 32.41 181 GLU A O 1
ATOM 1418 N N . ALA A 1 182 ? 7.162 -33.265 23.906 1.00 29.86 182 ALA A N 1
ATOM 1419 C CA . ALA A 1 182 ? 7.232 -34.417 24.792 1.00 29.86 182 ALA A CA 1
ATOM 1420 C C . ALA A 1 182 ? 8.260 -35.411 24.241 1.00 29.86 182 ALA A C 1
ATOM 1422 O O . ALA A 1 182 ? 8.098 -36.000 23.174 1.00 29.86 182 ALA A O 1
ATOM 1423 N N . LYS A 1 183 ? 9.348 -35.552 25.006 1.00 29.69 183 LYS A N 1
ATOM 1424 C CA . LYS A 1 183 ? 10.362 -36.608 24.930 1.00 29.69 183 LYS A CA 1
ATOM 1425 C C . LYS A 1 183 ? 9.718 -37.982 24.733 1.00 29.69 183 LYS A C 1
ATOM 1427 O O . LYS A 1 183 ? 8.836 -38.346 25.502 1.00 29.69 183 LYS A O 1
ATOM 1432 N N . THR A 1 184 ? 10.271 -38.790 23.832 1.00 29.81 184 THR A N 1
ATOM 1433 C CA . THR A 1 184 ? 10.082 -40.246 23.860 1.00 29.81 184 THR A CA 1
ATOM 1434 C C . THR A 1 184 ? 11.400 -40.901 24.269 1.00 29.81 184 THR A C 1
ATOM 1436 O O . THR A 1 184 ? 12.376 -40.888 23.523 1.00 29.81 184 THR A O 1
ATOM 1439 N N . ARG A 1 185 ? 11.428 -41.413 25.504 1.00 26.45 185 ARG A N 1
ATOM 1440 C CA . ARG A 1 185 ? 12.268 -42.532 25.942 1.00 26.45 185 ARG A CA 1
ATOM 1441 C C . ARG A 1 185 ? 11.310 -43.691 26.204 1.00 26.45 185 ARG A C 1
ATOM 1443 O O . ARG A 1 185 ? 10.491 -43.567 27.111 1.00 26.45 185 ARG A O 1
ATOM 1450 N N . ALA A 1 186 ? 11.448 -44.758 25.434 1.00 30.72 186 ALA A N 1
ATOM 1451 C CA . ALA A 1 186 ? 11.331 -46.160 25.827 1.00 30.72 186 ALA A CA 1
ATOM 1452 C C . ALA A 1 186 ? 11.835 -46.977 24.636 1.00 30.72 186 ALA A C 1
ATOM 1454 O O . ALA A 1 186 ? 11.341 -46.707 23.519 1.00 30.72 186 ALA A O 1
#

Sequence (186 aa):
MDVLQLRITNIDWSLVRAGPLDNTRFARCPVIRVFGATSTGDKACVHIHQTLNRAIAISLKRNPLESKFVRAVILVKGVHFYGFHSSYAPFLKVIMADPGMVQRAATVLRSGAVMRQKIQVFETHISFILQFMCDFGLYGCGWLDFGRYYVREGGKDSGLKFLDSTDADGSILGDIMSGKEAKTRA

Foldseek 3Di:
DDWWKWFFADKDKDWAQDDPQAPDPARTAIWIWTWGATPVRDTDIATHHNLPPVVVVVPDPDDDPDPNWWPDKDWDWDFDPPDDDPDIDIDIDTHTRDQVCLVVVQVCLQVCVPPVDRDDDPPSPQHPVNVSCVVVVHDHRDMDIHPWGWDDDDDDDDDGDGPDPDPDDDDDDPPPPDDDDDDDDD